Protein AF-0000000085271370 (afdb_homodimer)

InterPro domains:
  IPR000033 LDLR class B repeat [PF00058] (76-108)
  IPR000033 LDLR class B repeat [PS51120] (76-117)
  IPR000033 LDLR class B repeat [SM00135] (16-53)
  IPR00003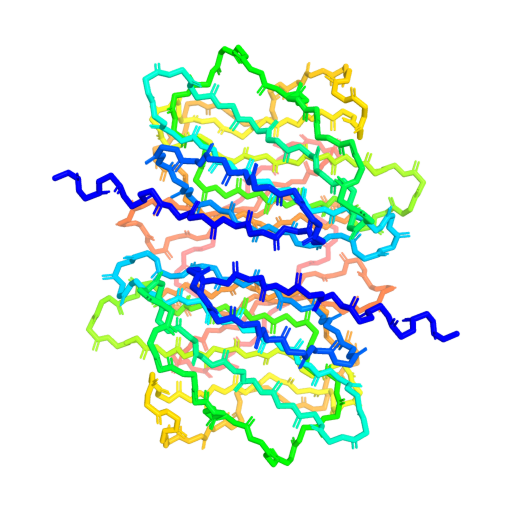3 LDLR class B repeat [SM00135] (54-98)
  IPR011042 Six-bladed beta-propeller, TolB-like [G3DSA:2.120.10.30] (17-143)

Sequence (288 aa):
LYHCICLLQLGCNFIYISMIKVLMLLLTLRYLYISDAGNNPYILRCGLDGTVCVRIVDTGLAQPISIAFDRDPENQRLYWCDLHLGRIESVAMDGSDRHIIQDLLLEPVSLLVTHVHIIWTQRNLNNLFISSKMDNSTIQIKRLLYHCICLLQLGCNFIYISMIKVLMLLLTLRYLYISDAGNNPYILRCGLDGTVCVRIVDTGLAQPISIAFDRDPENQRLYWCDLHLGRIESVAMDGSDRHIIQDLLLEPVSLLVTHVHIIWTQRNLNNLFISSKMDNSTIQIKRL

Secondary structure (DSSP, 8-state):
-----EEEEETTEEEEESSEEEEEEETTTTEEEEEE-SSS-EEEEEETTSS-EEEEE-SS-S-EEEEEE---STT-EEEEEETTTTEEEEEETTS-S-EEEE-S-S-EEEEEE-SSEEEEEETT---EEEEETTT--EEEE---/-----EEEEETTEEEEESSEEEEEEETTTTEEEEEE-SSS-EEEEEETTSS-EEEEE-SS-S-EEEEEE---STT-EEEEEETTTTEEEEEETTS-S-EEEE-S-S-EEEEEE-SSEEEEEETT---EEEEETTT--EEEE---

Foldseek 3Di:
DCQPQDFDDQDPDTDTARAWQDWDADVVVQWIWIWHQPPFTFIWIAHSNRPDIDGLGGPPAHAFRDWEWEPPPVFIKIWTAGQVQQFIWIAGPNSHDIDTLGGPHHRWHDWDDYPFWIWTDHPPAQKIWIAGPVPRDIDIDHPD/DCQPQDFDDQDPDTDTARAWQDWDADVVVQWIWIWGQPPFTFIWIAHSNRDDIDGLGGPPAHAFRDWEWEPPPVFIKIWTAGQVQQFIWIAGPNSHDIDTLGGPHHRWHDWDDYPFWIWIDHPPAQKIWIAGPVPRDIDIDHDD

Nearest PDB structures (foldseek):
  8juu-assembly1_B  TM=8.326E-01  e=6.010E-09  Rattus norvegicus
  8em7-assembly1_B  TM=8.257E-01  e=1.241E-07  Mus musculus
  6h16-assembly1_A  TM=8.835E-01  e=3.915E-07  Homo sapiens
  8jxc-assembly1_A  TM=8.599E-01  e=3.347E-07  Rattus norvegicus
  8jxb-assembly1_B  TM=8.864E-01  e=1.235E-06  Rattus norvegicus

pLDDT: mean 84.93, std 14.89, range [25.62, 97.94]

Solvent-accessible surface area (backbone atoms only — not comparable to full-atom values): 15014 Å² total; per-residue (Å²): 128,84,60,49,63,43,48,42,23,33,61,93,34,76,43,86,33,56,26,65,48,35,45,43,62,39,71,93,79,40,33,37,35,35,22,28,41,42,98,77,16,32,34,34,39,26,35,61,78,34,78,52,73,44,71,45,42,66,67,97,55,56,29,45,47,26,68,35,48,32,78,39,84,89,63,47,30,39,34,34,24,20,30,73,73,5,31,31,35,34,23,36,84,82,38,45,78,68,44,78,76,45,67,83,41,73,34,32,48,46,59,47,45,49,87,48,38,41,33,38,33,28,66,99,48,79,40,39,36,40,26,25,70,83,78,64,49,68,50,73,46,54,86,121,128,84,60,48,62,43,49,44,22,32,61,94,34,77,42,86,32,55,26,65,48,34,46,42,61,38,70,93,80,40,33,36,37,36,22,29,41,41,98,77,15,32,33,34,38,26,36,62,78,32,77,54,74,45,70,45,41,66,66,97,55,56,30,44,47,26,67,35,50,32,78,39,84,87,63,47,31,39,33,35,25,19,30,74,73,4,31,32,36,34,23,36,82,81,37,45,80,69,44,79,77,45,67,84,41,72,33,31,48,47,60,46,44,47,86,50,37,42,34,36,33,28,64,98,47,80,42,38,37,41,26,25,69,85,77,64,51,69,48,73,45,55,86,121

Structure (mmCIF, N/CA/C/O backbone):
data_AF-0000000085271370-model_v1
#
loop_
_entity.id
_entity.type
_entity.pdbx_description
1 polymer 'Uncharacterized protein'
#
loop_
_atom_site.group_PDB
_atom_site.id
_atom_site.type_symbol
_atom_site.label_atom_id
_atom_site.label_alt_id
_atom_site.label_comp_id
_atom_site.label_asym_id
_atom_site.label_entity_id
_atom_site.label_seq_id
_atom_site.pdbx_PDB_ins_code
_atom_site.Cartn_x
_atom_site.Cartn_y
_atom_site.Cartn_z
_atom_site.occupancy
_atom_site.B_iso_or_equiv
_atom_site.auth_seq_id
_atom_site.auth_comp_id
_atom_site.auth_asym_id
_atom_site.auth_atom_id
_atom_site.pdbx_PDB_model_num
ATOM 1 N N . LEU A 1 1 ? -12.906 13.703 -15.336 1 25.62 1 LEU A N 1
ATOM 2 C CA . LEU A 1 1 ? -12.508 13.812 -13.938 1 25.62 1 LEU A CA 1
ATOM 3 C C . LEU A 1 1 ? -13.227 12.773 -13.078 1 25.62 1 LEU A C 1
ATOM 5 O O . LEU A 1 1 ? -14.422 12.906 -12.812 1 25.62 1 LEU A O 1
ATOM 9 N N . TYR A 1 2 ? -13.125 11.602 -13.414 1 31.95 2 TYR A N 1
ATOM 10 C CA . TYR A 1 2 ? -13.961 10.523 -12.906 1 31.95 2 TYR A CA 1
ATOM 11 C C . TYR A 1 2 ? -13.992 10.531 -11.383 1 31.95 2 TYR A C 1
ATOM 13 O O . TYR A 1 2 ? -12.945 10.453 -10.734 1 31.95 2 TYR A O 1
ATOM 21 N N . HIS A 1 3 ? -14.969 11.469 -10.852 1 36.81 3 HIS A N 1
ATOM 22 C CA . HIS A 1 3 ? -15.375 11.547 -9.453 1 36.81 3 HIS A CA 1
ATOM 23 C C . HIS A 1 3 ? -15.742 10.172 -8.898 1 36.81 3 HIS A C 1
ATOM 25 O O . HIS A 1 3 ? -16.781 9.617 -9.258 1 36.81 3 HIS A O 1
ATOM 31 N N . CYS A 1 4 ? -14.883 9.266 -9 1 45.41 4 CYS A N 1
ATOM 32 C CA . CYS A 1 4 ? -15.297 7.957 -8.516 1 45.41 4 CYS A CA 1
ATOM 33 C C . CYS A 1 4 ? -15.789 8.047 -7.07 1 45.41 4 CYS A C 1
ATOM 35 O O . CYS A 1 4 ? -15.016 8.359 -6.164 1 45.41 4 CYS A O 1
ATOM 37 N N . ILE A 1 5 ? -17.125 8.516 -7.031 1 43.44 5 ILE A N 1
ATOM 38 C CA . ILE A 1 5 ? -17.812 8.352 -5.758 1 43.44 5 ILE A CA 1
ATOM 39 C C . ILE A 1 5 ? -17.844 6.871 -5.367 1 43.44 5 ILE A C 1
ATOM 41 O O . ILE A 1 5 ? -18.344 6.035 -6.117 1 43.44 5 ILE A O 1
ATOM 45 N N . CYS A 1 6 ? -16.844 6.457 -4.734 1 53.69 6 CYS A N 1
ATOM 46 C CA . CYS A 1 6 ? -16.906 5.09 -4.23 1 53.69 6 CYS A CA 1
ATOM 47 C C . CYS A 1 6 ? -17.578 5.043 -2.869 1 53.69 6 CYS A C 1
ATOM 49 O O . CYS A 1 6 ? -17.281 5.848 -1.986 1 53.69 6 CYS A O 1
ATOM 51 N N . LEU A 1 7 ? -18.828 4.48 -3.02 1 52.34 7 LEU A N 1
ATOM 52 C CA . LEU A 1 7 ? -19.484 4.148 -1.763 1 52.34 7 LEU A CA 1
ATOM 53 C C . LEU A 1 7 ? -18.797 2.977 -1.075 1 52.34 7 LEU A C 1
ATOM 55 O O . LEU A 1 7 ? -18.672 1.896 -1.659 1 52.34 7 LEU A O 1
ATOM 59 N N . LEU A 1 8 ? -17.969 3.346 -0.139 1 60.62 8 LEU A N 1
ATOM 60 C CA . LEU A 1 8 ? -17.391 2.316 0.72 1 60.62 8 LEU A CA 1
ATOM 61 C C . LEU A 1 8 ? -18.266 2.08 1.946 1 60.62 8 LEU A C 1
ATOM 63 O O . LEU A 1 8 ? -18.672 3.033 2.621 1 60.62 8 LEU A O 1
ATOM 67 N N . GLN A 1 9 ? -18.938 1.001 1.935 1 60.31 9 GLN A N 1
ATOM 68 C CA . GLN A 1 9 ? -19.719 0.698 3.133 1 60.31 9 GLN A CA 1
ATOM 69 C C . GLN A 1 9 ? -18.906 -0.158 4.105 1 60.31 9 GLN A C 1
ATOM 71 O O . GLN A 1 9 ? -18.391 -1.205 3.73 1 60.31 9 GLN A O 1
ATOM 76 N N . LEU A 1 10 ? -18.656 0.41 5.121 1 58.38 10 LEU A N 1
ATOM 77 C CA . LEU A 1 10 ? -18.109 -0.324 6.258 1 58.38 10 LEU A CA 1
ATOM 78 C C . LEU A 1 10 ? -19.188 -0.617 7.285 1 58.38 10 LEU A C 1
ATOM 80 O O . LEU A 1 10 ? -19.734 0.304 7.898 1 58.38 10 LEU A O 1
ATOM 84 N N . GLY A 1 11 ? -19.484 -1.857 7.375 1 57.47 11 GLY A N 1
ATOM 85 C CA . GLY A 1 11 ? -20.625 -2.156 8.211 1 57.47 11 GLY A CA 1
ATOM 86 C C . GLY A 1 11 ? -21.922 -1.554 7.684 1 57.47 11 GLY A C 1
ATOM 87 O O . GLY A 1 11 ? -22.297 -1.785 6.535 1 57.47 11 GLY A O 1
ATOM 88 N N . CYS A 1 12 ? -22.641 -0.737 8.547 1 56.56 12 CYS A N 1
ATOM 89 C CA . CYS A 1 12 ? -23.938 -0.148 8.195 1 56.56 12 CYS A CA 1
ATOM 90 C C . CYS A 1 12 ? -23.766 1.301 7.754 1 56.56 12 CYS A C 1
ATOM 92 O O . CYS A 1 12 ? -24.734 1.953 7.375 1 56.56 12 CYS A O 1
ATOM 94 N N . ASN A 1 13 ? -22.5 1.669 7.703 1 61.84 13 ASN A N 1
ATOM 95 C CA . ASN A 1 13 ? -22.266 3.08 7.414 1 61.84 13 ASN A CA 1
ATOM 96 C C . ASN A 1 13 ? -21.688 3.277 6.02 1 61.84 13 ASN A C 1
ATOM 98 O O . ASN A 1 13 ? -20.859 2.484 5.57 1 61.84 13 ASN A O 1
ATOM 102 N N . PHE A 1 14 ? -22.312 4.211 5.348 1 65.12 14 PHE A N 1
ATOM 103 C CA . PHE A 1 14 ? -21.828 4.598 4.031 1 65.12 14 PHE A CA 1
ATOM 104 C C . PHE A 1 14 ? -20.922 5.812 4.125 1 65.12 14 PHE A C 1
ATOM 106 O O . PHE A 1 14 ? -21.203 6.758 4.859 1 65.12 14 PHE A O 1
ATOM 113 N N . ILE A 1 15 ? -19.719 5.605 3.551 1 69.69 15 ILE A N 1
ATOM 114 C CA . ILE A 1 15 ? -18.812 6.738 3.465 1 69.69 15 ILE A CA 1
ATOM 115 C C . ILE A 1 15 ? -18.719 7.219 2.018 1 69.69 15 ILE A C 1
ATOM 117 O O . ILE A 1 15 ? -18.375 6.438 1.121 1 69.69 15 ILE A O 1
ATOM 121 N N . TYR A 1 16 ? -19.156 8.508 1.941 1 70.12 16 TYR A N 1
ATOM 122 C CA . TYR A 1 16 ? -19.062 9.117 0.619 1 70.12 16 TYR A CA 1
ATOM 123 C C . TYR A 1 16 ? -17.703 9.773 0.415 1 70.12 16 TYR A C 1
ATOM 125 O O . TYR A 1 16 ? -17.297 10.617 1.213 1 70.12 16 TYR A O 1
ATOM 133 N N . ILE A 1 17 ? -17.062 9.258 -0.556 1 75 17 ILE A N 1
ATOM 134 C CA . ILE A 1 17 ? -15.742 9.805 -0.872 1 75 17 ILE A CA 1
ATOM 135 C C . ILE A 1 17 ? -15.75 10.383 -2.283 1 75 17 ILE A C 1
ATOM 137 O O . ILE A 1 17 ? -16.156 9.711 -3.234 1 75 17 ILE A O 1
ATOM 141 N N . SER A 1 18 ? -15.406 11.648 -2.43 1 77.81 18 SER A N 1
ATOM 142 C CA . SER A 1 18 ? -15.492 12.367 -3.695 1 77.81 18 SER A CA 1
ATOM 143 C C . SER A 1 18 ? -14.406 11.922 -4.664 1 77.81 18 SER A C 1
ATOM 145 O O . SER A 1 18 ? -14.695 11.602 -5.82 1 77.81 18 SER A O 1
ATOM 147 N N . MET A 1 19 ? -13.188 11.945 -4.18 1 86.94 19 MET A N 1
ATOM 148 C CA . MET A 1 19 ? -12.047 11.57 -5.012 1 86.94 19 MET A CA 1
ATOM 149 C C . MET A 1 19 ? -11.047 10.734 -4.223 1 86.94 19 MET A C 1
ATOM 151 O O . MET A 1 19 ? -9.984 11.227 -3.848 1 86.94 19 MET A O 1
ATOM 155 N N . ILE A 1 20 ? -11.383 9.477 -4.137 1 87.56 20 ILE A N 1
ATOM 156 C CA . ILE A 1 20 ? -10.562 8.555 -3.361 1 87.56 20 ILE A CA 1
ATOM 157 C C . ILE A 1 20 ? -9.227 8.336 -4.066 1 87.56 20 ILE A C 1
ATOM 159 O O . ILE A 1 20 ? -9.172 8.203 -5.293 1 87.56 20 ILE A O 1
ATOM 163 N N . LYS A 1 21 ? -8.125 8.359 -3.312 1 87.62 21 LYS A N 1
ATOM 164 C CA . LYS A 1 21 ? -6.812 8.094 -3.9 1 87.62 21 LYS A CA 1
ATOM 165 C C . LYS A 1 21 ? -6.199 6.82 -3.33 1 87.62 21 LYS A C 1
ATOM 167 O O . LYS A 1 21 ? -5.559 6.059 -4.051 1 87.62 21 LYS A O 1
ATOM 172 N N . VAL A 1 22 ? -6.387 6.633 -2.039 1 89 22 VAL A N 1
ATOM 173 C CA . VAL A 1 22 ? -5.734 5.504 -1.381 1 89 22 VAL A CA 1
ATOM 174 C C . VAL A 1 22 ? -6.684 4.887 -0.356 1 89 22 VAL A C 1
ATOM 176 O O . VAL A 1 22 ? -7.461 5.598 0.286 1 89 22 VAL A O 1
ATOM 179 N N . LEU A 1 23 ? -6.664 3.643 -0.238 1 88.62 23 LEU A N 1
ATOM 180 C CA . LEU A 1 23 ? -7.219 2.869 0.87 1 88.62 23 LEU A CA 1
ATOM 181 C C . LEU A 1 23 ? -6.141 2.01 1.523 1 88.62 23 LEU A C 1
ATOM 183 O O . LEU A 1 23 ? -5.414 1.29 0.835 1 88.62 23 LEU A O 1
ATOM 187 N N . MET A 1 24 ? -6.031 2.186 2.795 1 88.75 24 MET A N 1
ATOM 188 C CA . MET A 1 24 ? -5.012 1.385 3.471 1 88.75 24 MET A CA 1
ATOM 189 C C . MET A 1 24 ? -5.547 0.819 4.781 1 88.75 24 MET A C 1
ATOM 191 O O . MET A 1 24 ? -6.125 1.549 5.59 1 88.75 24 MET A O 1
ATOM 195 N N . LEU A 1 25 ? -5.328 -0.455 4.93 1 87.81 25 LEU A N 1
ATOM 196 C CA . LEU A 1 25 ? -5.781 -1.167 6.117 1 87.81 25 LEU A CA 1
ATOM 197 C C . LEU A 1 25 ? -4.66 -1.28 7.145 1 87.81 25 LEU A C 1
ATOM 199 O O . LEU A 1 25 ? -3.529 -1.626 6.801 1 87.81 25 LEU A O 1
ATOM 203 N N . LEU A 1 26 ? -4.965 -0.916 8.352 1 85.25 26 LEU A N 1
ATOM 204 C CA . LEU A 1 26 ? -4.109 -1.19 9.5 1 85.25 26 LEU A CA 1
ATOM 205 C C . LEU A 1 26 ? -4.793 -2.143 10.477 1 85.25 26 LEU A C 1
ATOM 207 O O . LEU A 1 26 ? -5.492 -1.704 11.391 1 85.25 26 LEU A O 1
ATOM 211 N N . LEU A 1 27 ? -4.535 -3.334 10.297 1 82.44 27 LEU A N 1
ATOM 212 C CA . LEU A 1 27 ? -5.285 -4.375 10.992 1 82.44 27 LEU A CA 1
ATOM 213 C C . LEU A 1 27 ? -4.922 -4.418 12.469 1 82.44 27 LEU A C 1
ATOM 215 O O . LEU A 1 27 ? -5.762 -4.75 13.312 1 82.44 27 LEU A O 1
ATOM 219 N N . THR A 1 28 ? -3.623 -4.094 12.758 1 81.19 28 THR A N 1
ATOM 220 C CA . THR A 1 28 ? -3.188 -4.156 14.148 1 81.19 28 THR A CA 1
ATOM 221 C C . THR A 1 28 ? -4.027 -3.223 15.023 1 81.19 28 THR A C 1
ATOM 223 O O . THR A 1 28 ? -4.34 -3.551 16.172 1 81.19 28 THR A O 1
ATOM 226 N N . LEU A 1 29 ? -4.48 -2.139 14.492 1 81.94 29 LEU A N 1
ATOM 227 C CA . LEU A 1 29 ? -5.285 -1.174 15.234 1 81.94 29 LEU A CA 1
ATOM 228 C C . LEU A 1 29 ? -6.734 -1.191 14.758 1 81.94 29 LEU A C 1
ATOM 230 O O . LEU A 1 29 ? -7.578 -0.47 15.297 1 81.94 29 LEU A O 1
ATOM 234 N N . ARG A 1 30 ? -7 -2.012 13.672 1 82.06 30 ARG A N 1
ATOM 235 C CA . ARG A 1 30 ? -8.336 -2.199 13.109 1 82.06 30 ARG A CA 1
ATOM 236 C C . ARG A 1 30 ? -8.891 -0.888 12.562 1 82.06 30 ARG A C 1
ATOM 238 O O . ARG A 1 30 ? -10.023 -0.509 12.867 1 82.06 30 ARG A O 1
ATOM 245 N N . TYR A 1 31 ? -8.008 -0.196 11.797 1 86.44 31 TYR A N 1
ATOM 246 C CA . TYR A 1 31 ? -8.406 1.045 11.141 1 86.44 31 TYR A CA 1
ATOM 247 C C . TYR A 1 31 ? -8.289 0.925 9.625 1 86.44 31 TYR A C 1
ATOM 249 O O . TYR A 1 31 ? -7.461 0.167 9.125 1 86.44 31 TYR A O 1
ATOM 257 N N . LEU A 1 32 ? -9.172 1.599 8.969 1 87.12 32 LEU A N 1
ATOM 258 C CA . LEU A 1 32 ? -9.086 1.87 7.535 1 87.12 32 LEU A CA 1
ATOM 259 C C . LEU A 1 32 ? -8.766 3.34 7.281 1 87.12 32 LEU A C 1
ATOM 261 O O . LEU A 1 32 ? -9.414 4.227 7.84 1 87.12 32 LEU A O 1
ATOM 265 N N . TYR A 1 33 ? -7.781 3.537 6.594 1 90.88 33 TYR A N 1
ATOM 266 C CA . TYR A 1 33 ? -7.434 4.902 6.215 1 90.88 33 TYR A CA 1
ATOM 267 C C . TYR A 1 33 ? -7.773 5.164 4.754 1 90.88 33 TYR A C 1
ATOM 269 O O . TYR A 1 33 ? -7.555 4.309 3.895 1 90.88 33 TYR A O 1
ATOM 277 N N . ILE A 1 34 ? -8.305 6.355 4.523 1 90.81 34 ILE A N 1
ATOM 278 C CA . ILE A 1 34 ? -8.727 6.754 3.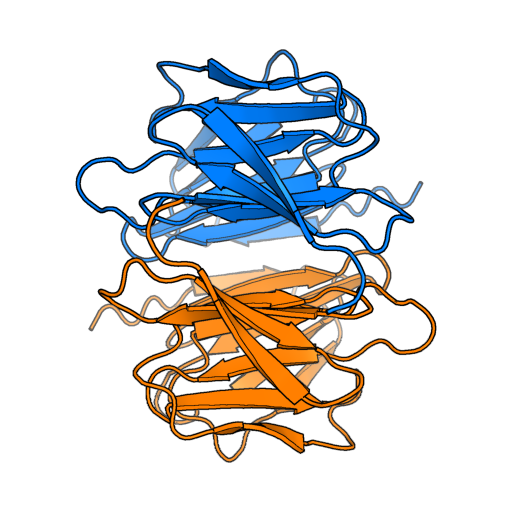182 1 90.81 34 ILE A CA 1
ATOM 279 C C . ILE A 1 34 ? -8.211 8.164 2.881 1 90.81 34 ILE A C 1
ATOM 281 O O . ILE A 1 34 ? -8.312 9.055 3.723 1 90.81 34 ILE A O 1
ATOM 285 N N . SER A 1 35 ? -7.621 8.312 1.793 1 94.19 35 SER A N 1
ATOM 286 C CA . SER A 1 35 ? -7.262 9.648 1.33 1 94.19 35 SER A CA 1
ATOM 287 C C . SER A 1 35 ? -8.211 10.125 0.24 1 94.19 35 SER A C 1
ATOM 289 O O . SER A 1 35 ? -8.484 9.406 -0.719 1 94.19 35 SER A O 1
ATOM 291 N N . ASP A 1 36 ? -8.719 11.336 0.406 1 91.12 36 ASP A N 1
ATOM 292 C CA . ASP A 1 36 ? -9.594 11.992 -0.562 1 91.12 36 ASP A CA 1
ATOM 293 C C . ASP A 1 36 ? -8.961 13.266 -1.103 1 91.12 36 ASP A C 1
ATOM 295 O O . ASP A 1 36 ? -8.602 14.164 -0.333 1 91.12 36 ASP A O 1
ATOM 299 N N . ALA A 1 37 ? -8.844 13.328 -2.418 1 93 37 ALA A N 1
ATOM 300 C CA . ALA A 1 37 ? -8.219 14.484 -3.049 1 93 37 ALA A CA 1
ATOM 301 C C . ALA A 1 37 ? -9.258 15.336 -3.783 1 93 37 ALA A C 1
ATOM 303 O O . ALA A 1 37 ? -8.977 15.867 -4.863 1 93 37 ALA A O 1
ATOM 304 N N . GLY A 1 38 ? -10.414 15.422 -3.285 1 89.31 38 GLY A N 1
ATOM 305 C CA . GLY A 1 38 ? -11.438 16.266 -3.863 1 89.31 38 GLY A CA 1
ATOM 306 C C . GLY A 1 38 ? -11.211 17.75 -3.598 1 89.31 38 GLY A C 1
ATOM 307 O O . GLY A 1 38 ? -10.062 18.203 -3.523 1 89.31 38 GLY A O 1
ATOM 308 N N . ASN A 1 39 ? -12.227 18.562 -3.57 1 89.31 39 ASN A N 1
ATOM 309 C CA . ASN A 1 39 ? -12.148 20 -3.375 1 89.31 39 ASN A CA 1
ATOM 310 C C . ASN A 1 39 ? -11.562 20.359 -2.012 1 89.31 39 ASN A C 1
ATOM 312 O O . ASN A 1 39 ? -10.797 21.312 -1.89 1 89.31 39 ASN A O 1
ATOM 316 N N . ASN A 1 40 ? -11.922 19.594 -0.955 1 93.5 40 ASN A N 1
ATOM 317 C CA . ASN A 1 40 ? -11.359 19.703 0.388 1 93.5 40 ASN A CA 1
ATOM 318 C C . ASN A 1 40 ? -10.68 18.391 0.82 1 93.5 40 ASN A C 1
ATOM 320 O O . ASN A 1 40 ? -11.266 17.609 1.563 1 93.5 40 ASN A O 1
ATOM 324 N N . PRO A 1 41 ? -9.469 18.281 0.392 1 95.75 41 PRO A N 1
ATOM 325 C CA . PRO A 1 41 ? -8.781 17 0.62 1 95.75 41 PRO A CA 1
ATOM 326 C C . PRO A 1 41 ? -8.641 16.672 2.102 1 95.75 41 PRO A C 1
ATOM 328 O O . PRO A 1 41 ? -8.508 17.562 2.934 1 95.75 41 PRO A O 1
ATOM 331 N N . TYR A 1 42 ? -8.617 15.398 2.404 1 96.25 42 TYR A N 1
ATOM 332 C CA . TYR A 1 42 ? -8.461 14.938 3.781 1 96.25 42 TYR A CA 1
ATOM 333 C C . TYR A 1 42 ? -7.969 13.5 3.822 1 96.25 42 TYR A C 1
ATOM 335 O O . TYR A 1 42 ? -7.984 12.797 2.807 1 96.25 42 TYR A O 1
ATOM 343 N N . ILE A 1 43 ? -7.484 13.125 4.906 1 96.31 43 ILE A N 1
ATOM 344 C CA . ILE A 1 43 ? -7.211 11.727 5.246 1 96.31 43 ILE A CA 1
ATOM 345 C C . ILE A 1 43 ? -8.148 11.273 6.359 1 96.31 43 ILE A C 1
ATOM 347 O O . ILE A 1 43 ? -8.18 11.875 7.438 1 96.31 43 ILE A O 1
ATOM 351 N N . LEU A 1 44 ? -8.891 10.266 6.02 1 92.69 44 LEU A N 1
ATOM 352 C CA . LEU A 1 44 ? -9.945 9.75 6.895 1 92.69 44 LEU A CA 1
ATOM 353 C C . LEU A 1 44 ? -9.5 8.453 7.566 1 92.69 44 LEU A C 1
ATOM 355 O O . LEU A 1 44 ? -8.883 7.598 6.93 1 92.69 44 LEU A O 1
ATOM 359 N N . ARG A 1 45 ? -9.75 8.398 8.828 1 91.56 45 ARG A N 1
ATOM 360 C CA . ARG A 1 45 ? -9.586 7.152 9.57 1 91.56 45 ARG A CA 1
ATOM 361 C C . ARG A 1 45 ? -10.938 6.602 10.016 1 91.56 45 ARG A C 1
ATOM 363 O O . ARG A 1 45 ? -11.727 7.316 10.641 1 91.56 45 ARG A O 1
ATOM 370 N N . CYS A 1 46 ? -11.148 5.352 9.641 1 85.69 46 CYS A N 1
ATOM 371 C CA . CYS A 1 46 ? -12.383 4.695 10.047 1 85.69 46 CYS A CA 1
ATOM 372 C C . CYS A 1 46 ? -12.094 3.404 10.797 1 85.69 46 CYS A C 1
ATOM 374 O O . CYS A 1 46 ? -11.195 2.646 10.422 1 85.69 46 CYS A O 1
ATOM 376 N N . GLY A 1 47 ? -12.867 3.27 11.852 1 81.06 47 GLY A N 1
ATOM 377 C CA . GLY A 1 47 ? -12.82 1.955 12.469 1 81.06 47 GLY A CA 1
ATOM 378 C C . GLY A 1 47 ? -13.445 0.868 11.617 1 81.06 47 GLY A C 1
ATOM 379 O O . GLY A 1 47 ? -14.422 1.113 10.906 1 81.06 47 GLY A O 1
ATOM 380 N N . LEU A 1 48 ? -12.891 -0.251 11.656 1 75.94 48 LEU A N 1
ATOM 381 C CA . LEU A 1 48 ? -13.406 -1.35 10.844 1 75.94 48 LEU A CA 1
ATOM 382 C C . LEU A 1 48 ? -14.758 -1.822 11.375 1 75.94 48 LEU A C 1
ATOM 384 O O . LEU A 1 48 ? -15.484 -2.531 10.68 1 75.94 48 LEU A O 1
ATOM 388 N N . ASP A 1 49 ? -14.977 -1.359 12.562 1 68.06 49 ASP A N 1
ATOM 389 C CA . ASP A 1 49 ? -16.297 -1.672 13.094 1 68.06 49 ASP A CA 1
ATOM 390 C C . ASP A 1 49 ? -17.359 -0.72 12.539 1 68.06 49 ASP A C 1
ATOM 392 O O . ASP A 1 49 ? -18.562 -0.947 12.711 1 68.06 49 ASP A O 1
ATOM 396 N N . GLY A 1 50 ? -16.984 0.215 11.672 1 63.16 50 GLY A N 1
ATOM 397 C CA . GLY A 1 50 ? -17.875 1.132 10.992 1 63.16 50 GLY A CA 1
ATOM 398 C C . GLY A 1 50 ? -18.375 2.25 11.883 1 63.16 50 GLY A C 1
ATOM 399 O O . GLY A 1 50 ? -19.188 3.08 11.453 1 63.16 50 GLY A O 1
ATOM 400 N N . THR A 1 51 ? -18.016 2.32 13.078 1 65.31 51 THR A N 1
ATOM 401 C CA . THR A 1 51 ? -18.719 3.201 14 1 65.31 51 THR A CA 1
ATOM 402 C C . THR A 1 51 ? -18.203 4.633 13.891 1 65.31 51 THR A C 1
ATOM 404 O O . THR A 1 51 ? -18.984 5.582 13.867 1 65.31 51 THR A O 1
ATOM 407 N N . VAL A 1 52 ? -16.938 4.805 13.828 1 76.56 52 VAL A N 1
ATOM 408 C CA . VAL A 1 52 ? -16.422 6.168 13.938 1 76.56 52 VAL A CA 1
ATOM 409 C C . VAL A 1 52 ? -15.398 6.43 12.836 1 76.56 52 VAL A C 1
ATOM 411 O O . VAL A 1 52 ? -14.453 5.652 12.664 1 76.56 52 VAL A O 1
ATOM 414 N N . CYS A 1 53 ? -15.734 7.43 11.969 1 85.19 53 CYS A N 1
ATOM 415 C CA . CYS A 1 53 ? -14.773 7.965 11.008 1 85.19 53 CYS A CA 1
ATOM 416 C C . CYS A 1 53 ? -14.383 9.398 11.367 1 85.19 53 CYS A C 1
ATOM 418 O O . CYS A 1 53 ? -15.25 10.227 11.641 1 85.19 53 CYS A O 1
ATOM 420 N N . VAL A 1 54 ? -13.117 9.602 11.422 1 91.5 54 VAL A N 1
ATOM 421 C CA . VAL A 1 54 ? -12.609 10.922 11.781 1 91.5 54 VAL A CA 1
ATOM 422 C C . VAL A 1 54 ? -11.586 11.383 10.75 1 91.5 54 VAL A C 1
ATOM 424 O O . VAL A 1 54 ? -10.758 10.602 10.297 1 91.5 54 VAL A O 1
ATOM 427 N N . ARG A 1 55 ? -11.719 12.633 10.352 1 94.44 55 ARG A N 1
ATOM 428 C CA . ARG A 1 55 ? -10.664 13.211 9.523 1 94.44 55 ARG A CA 1
ATOM 429 C C . ARG A 1 55 ? -9.422 13.516 10.352 1 94.44 55 ARG A C 1
ATOM 431 O O . ARG A 1 55 ? -9.422 14.461 11.148 1 94.44 55 ARG A O 1
ATOM 438 N N . ILE A 1 56 ? -8.43 12.812 10.188 1 95.62 56 ILE A N 1
ATOM 439 C CA . ILE A 1 56 ? -7.234 12.961 11.016 1 95.62 56 ILE A CA 1
ATOM 440 C C . ILE A 1 56 ? -6.359 14.086 10.453 1 95.62 56 ILE A C 1
ATOM 442 O O . ILE A 1 56 ? -5.602 14.719 11.195 1 95.62 56 ILE A O 1
ATOM 446 N N . VAL A 1 57 ? -6.348 14.312 9.188 1 97.44 57 VAL A N 1
ATOM 447 C CA . VAL A 1 57 ? -5.727 15.445 8.508 1 97.44 57 VAL A CA 1
ATOM 448 C C . VAL A 1 57 ? -6.723 16.078 7.535 1 97.44 57 VAL A C 1
ATOM 450 O O . VAL A 1 57 ? -7.266 15.391 6.664 1 97.44 57 VAL A O 1
ATOM 453 N N . ASP A 1 58 ? -6.996 17.328 7.613 1 96.88 58 ASP A N 1
ATOM 454 C CA . ASP A 1 58 ? -8.008 17.938 6.746 1 96.88 58 ASP A CA 1
ATOM 455 C C . ASP A 1 58 ? -7.598 19.344 6.324 1 96.88 58 ASP A C 1
ATOM 457 O O . ASP A 1 58 ? -8.422 20.094 5.797 1 96.88 58 ASP A O 1
ATOM 461 N N . THR A 1 59 ? -6.375 19.672 6.648 1 96.44 59 THR A N 1
ATOM 462 C CA . THR A 1 59 ? -5.855 20.953 6.215 1 96.44 59 THR A CA 1
ATOM 463 C C . THR A 1 59 ? -4.504 20.797 5.52 1 96.44 59 THR A C 1
ATOM 465 O O . THR A 1 59 ? -3.803 19.797 5.746 1 96.44 59 THR A O 1
ATOM 468 N N . GLY A 1 60 ? -4.188 21.688 4.711 1 96.94 60 GLY A N 1
ATOM 469 C CA . GLY A 1 60 ? -2.859 21.719 4.117 1 96.94 60 GLY A CA 1
ATOM 470 C C . GLY A 1 60 ? -2.592 20.516 3.217 1 96.94 60 GLY A C 1
ATOM 471 O O . GLY A 1 60 ? -1.465 20.031 3.154 1 96.94 60 GLY A O 1
ATOM 472 N N . LEU A 1 61 ? -3.602 20 2.637 1 97.44 61 LEU A N 1
ATOM 473 C CA . LEU A 1 61 ? -3.496 18.891 1.696 1 97.44 61 LEU A CA 1
ATOM 474 C C . LEU A 1 61 ? -3.932 19.312 0.299 1 97.44 61 LEU A C 1
ATOM 476 O O . LEU A 1 61 ? -4.742 20.234 0.151 1 97.44 61 LEU A O 1
ATOM 480 N N . ALA A 1 62 ? -3.338 18.766 -0.662 1 97.19 62 ALA A N 1
ATOM 481 C CA . ALA A 1 62 ? -3.764 19 -2.039 1 97.19 62 ALA A CA 1
ATOM 482 C C . ALA A 1 62 ? -4.102 17.672 -2.738 1 97.19 62 ALA A C 1
ATOM 484 O O . ALA A 1 62 ? -5.254 17.438 -3.105 1 97.19 62 ALA A O 1
ATOM 485 N N . GLN A 1 63 ? -3.129 16.781 -2.896 1 95.94 63 GLN A N 1
ATOM 486 C CA . GLN A 1 63 ? -3.334 15.477 -3.52 1 95.94 63 GLN A CA 1
ATOM 487 C C . GLN A 1 63 ? -2.58 14.383 -2.771 1 95.94 63 GLN A C 1
ATOM 489 O O . GLN A 1 63 ? -1.585 13.852 -3.27 1 95.94 63 GLN A O 1
ATOM 494 N N . PRO A 1 64 ? -3.057 14.023 -1.531 1 96.69 64 PRO A N 1
ATOM 495 C CA . PRO A 1 64 ? -2.436 12.891 -0.847 1 96.69 64 PRO A CA 1
ATOM 496 C C . PRO A 1 64 ? -2.641 11.57 -1.589 1 96.69 64 PRO A C 1
ATOM 498 O O . PRO A 1 64 ? -3.721 10.977 -1.515 1 96.69 64 PRO A O 1
ATOM 501 N N . ILE A 1 65 ? -1.604 11.039 -2.217 1 93.56 65 ILE A N 1
ATOM 502 C CA . ILE A 1 65 ? -1.775 9.984 -3.209 1 93.56 65 ILE A CA 1
ATOM 503 C C . ILE A 1 65 ? -1.311 8.648 -2.629 1 93.56 65 ILE A C 1
ATOM 505 O O . ILE A 1 65 ? -1.604 7.586 -3.186 1 93.56 65 ILE A O 1
ATOM 509 N N . SER A 1 66 ? -0.521 8.641 -1.562 1 94.75 66 SER A N 1
ATOM 510 C CA . SER A 1 66 ? -0.083 7.41 -0.917 1 94.75 66 SER A CA 1
ATOM 511 C C . SER A 1 66 ? 0.003 7.578 0.596 1 94.75 66 SER A C 1
ATOM 513 O O . SER A 1 66 ? 0.209 8.688 1.093 1 94.75 66 SER A O 1
ATOM 515 N N . ILE A 1 67 ? -0.191 6.508 1.301 1 95.12 67 ILE A N 1
ATOM 516 C CA . ILE A 1 67 ? -0.115 6.445 2.756 1 95.12 67 ILE A CA 1
ATOM 517 C C . ILE A 1 67 ? 0.729 5.246 3.178 1 95.12 67 ILE A C 1
ATOM 519 O O . ILE A 1 67 ? 0.733 4.215 2.504 1 95.12 67 ILE A O 1
ATOM 523 N N . ALA A 1 68 ? 1.458 5.434 4.203 1 93.69 68 ALA A N 1
ATOM 524 C CA . ALA A 1 68 ? 2.227 4.34 4.797 1 93.69 68 ALA A CA 1
ATOM 525 C C . ALA A 1 68 ? 2.289 4.473 6.316 1 93.69 68 ALA A C 1
ATOM 527 O O . ALA A 1 68 ? 2.094 5.562 6.859 1 93.69 68 ALA A O 1
ATOM 528 N N . PHE A 1 69 ? 2.537 3.381 6.957 1 90.38 69 PHE A N 1
ATOM 529 C CA . PHE A 1 69 ? 2.668 3.361 8.406 1 90.38 69 PHE A CA 1
ATOM 530 C C . PHE A 1 69 ? 4.059 2.889 8.82 1 90.38 69 PHE A C 1
ATOM 532 O O . PHE A 1 69 ? 4.676 2.084 8.117 1 90.38 69 PHE A O 1
ATOM 539 N N . ASP A 1 70 ? 4.414 3.488 9.93 1 79.12 70 ASP A N 1
ATOM 540 C CA . ASP A 1 70 ? 5.586 2.922 10.586 1 79.12 70 ASP A CA 1
ATOM 541 C C . ASP A 1 70 ? 5.227 1.65 11.352 1 79.12 70 ASP A C 1
ATOM 543 O O . ASP A 1 70 ? 4.285 1.646 12.148 1 79.12 70 ASP A O 1
ATOM 547 N N . ARG A 1 71 ? 5.641 0.593 10.938 1 64.88 71 ARG A N 1
ATOM 548 C CA . ARG A 1 71 ? 5.242 -0.692 11.5 1 64.88 71 ARG A CA 1
ATOM 549 C C . ARG A 1 71 ? 5.809 -0.873 12.906 1 64.88 71 ARG A C 1
ATOM 551 O O . ARG A 1 71 ? 5.59 -1.908 13.539 1 64.88 71 ARG A O 1
ATOM 558 N N . ASP A 1 72 ? 6.543 0.184 13.422 1 67.06 72 ASP A N 1
ATOM 559 C CA . ASP A 1 72 ? 6.992 0.135 14.805 1 67.06 72 ASP A CA 1
ATOM 560 C C . ASP A 1 72 ? 5.824 0.345 15.766 1 67.06 72 ASP A C 1
ATOM 562 O O . ASP A 1 72 ? 5.207 1.411 15.781 1 67.06 72 ASP A O 1
ATOM 566 N N . PRO A 1 73 ? 5.488 -0.717 16.453 1 64.81 73 PRO A N 1
ATOM 567 C CA . PRO A 1 73 ? 4.344 -0.598 17.359 1 64.81 73 PRO A CA 1
ATOM 568 C C . PRO A 1 73 ? 4.504 0.542 18.375 1 64.81 73 PRO A C 1
ATOM 570 O O . PRO A 1 73 ? 3.51 1.081 18.859 1 64.81 73 PRO A O 1
ATOM 573 N N . GLU A 1 74 ? 5.754 0.822 18.75 1 67.75 74 GLU A N 1
ATOM 574 C CA . GLU A 1 74 ? 5.992 1.825 19.781 1 67.75 74 GLU A CA 1
ATOM 575 C C . GLU A 1 74 ? 5.879 3.238 19.219 1 67.75 74 GLU A C 1
ATOM 577 O O . GLU A 1 74 ? 5.562 4.18 19.938 1 67.75 74 GLU A O 1
ATOM 582 N N . ASN A 1 75 ? 6.191 3.426 18.094 1 73.31 75 ASN A N 1
ATOM 583 C CA . ASN A 1 75 ? 6.152 4.738 17.469 1 73.31 75 ASN A CA 1
ATOM 584 C C . ASN A 1 75 ? 5.418 4.691 16.125 1 73.31 75 ASN A C 1
ATOM 586 O O . ASN A 1 75 ? 6 4.988 15.086 1 73.31 75 ASN A O 1
ATOM 590 N N . GLN A 1 76 ? 4.098 4.504 16.359 1 84.75 76 GLN A N 1
ATOM 591 C CA . GLN A 1 76 ? 3.338 4.359 15.117 1 84.75 76 GLN A CA 1
ATOM 592 C C . GLN A 1 76 ? 2.92 5.719 14.562 1 84.75 76 GLN A C 1
ATOM 594 O O . GLN A 1 76 ? 2.363 6.547 15.289 1 84.75 76 GLN A O 1
ATOM 599 N N . ARG A 1 77 ? 3.33 6.031 13.438 1 92.62 77 ARG A N 1
ATOM 600 C CA . ARG A 1 77 ? 2.975 7.258 12.727 1 92.62 77 ARG A CA 1
ATOM 601 C C . ARG A 1 77 ? 2.418 6.949 11.344 1 92.62 77 ARG A C 1
ATOM 603 O O . ARG A 1 77 ? 2.664 5.875 10.797 1 92.62 77 ARG A O 1
ATOM 610 N N . LEU A 1 78 ? 1.625 7.895 10.938 1 94.81 78 LEU A N 1
ATOM 611 C CA . LEU A 1 78 ? 1.101 7.848 9.578 1 94.81 78 LEU A CA 1
ATOM 612 C C . LEU A 1 78 ? 1.897 8.766 8.656 1 94.81 78 LEU A C 1
ATOM 614 O O . LEU A 1 78 ? 2.217 9.898 9.023 1 94.81 78 LEU A O 1
ATOM 618 N N . TYR A 1 79 ? 2.303 8.281 7.578 1 96.69 79 TYR A N 1
ATOM 619 C CA . TYR A 1 79 ? 3.016 9.055 6.57 1 96.69 79 TYR A CA 1
ATOM 620 C C . TYR A 1 79 ? 2.205 9.148 5.281 1 96.69 79 TYR A C 1
ATOM 622 O O . TYR A 1 79 ? 1.476 8.219 4.934 1 96.69 79 TYR A O 1
ATOM 630 N N . TRP A 1 80 ? 2.309 10.289 4.582 1 97.38 80 TRP A N 1
ATOM 631 C CA . TRP A 1 80 ? 1.694 10.367 3.262 1 97.38 80 TRP A CA 1
ATOM 632 C C . TRP A 1 80 ? 2.543 11.203 2.314 1 97.38 80 TRP A C 1
ATOM 634 O O . TRP A 1 80 ? 3.348 12.031 2.756 1 97.38 80 TRP A O 1
ATOM 644 N N . CYS A 1 81 ? 2.375 10.93 1.066 1 96.88 81 CYS A N 1
ATOM 645 C CA . CYS A 1 81 ? 2.92 11.766 -0.001 1 96.88 81 CYS A CA 1
ATOM 646 C C . CYS A 1 81 ? 1.829 12.617 -0.636 1 96.88 81 CYS A C 1
ATOM 648 O O . CYS A 1 81 ? 0.77 12.109 -1.005 1 96.88 81 CYS A O 1
ATOM 650 N N . ASP A 1 82 ? 2.1 13.883 -0.734 1 97.81 82 ASP A N 1
ATOM 651 C CA . ASP A 1 82 ? 1.222 14.766 -1.488 1 97.81 82 ASP A CA 1
ATOM 652 C C . ASP A 1 82 ? 1.831 15.125 -2.844 1 97.81 82 ASP A C 1
ATOM 654 O O . ASP A 1 82 ? 2.824 15.852 -2.912 1 97.81 82 ASP A O 1
ATOM 658 N N . LEU A 1 83 ? 1.197 14.586 -3.855 1 96.44 83 LEU A N 1
ATOM 659 C CA . LEU A 1 83 ? 1.717 14.719 -5.211 1 96.44 83 LEU A CA 1
ATOM 660 C C . LEU A 1 83 ? 1.852 16.188 -5.598 1 96.44 83 LEU A C 1
ATOM 662 O O . LEU A 1 83 ? 2.9 16.609 -6.09 1 96.44 83 LEU A O 1
ATOM 666 N N . HIS A 1 84 ? 0.87 16.938 -5.34 1 96.88 84 HIS A N 1
ATOM 667 C CA . HIS A 1 84 ? 0.818 18.312 -5.797 1 96.88 84 HIS A CA 1
ATOM 668 C C . HIS A 1 84 ? 1.71 19.203 -4.941 1 96.88 84 HIS A C 1
ATOM 670 O O . HIS A 1 84 ? 2.426 20.062 -5.469 1 96.88 84 HIS A O 1
ATOM 676 N N . LEU A 1 85 ? 1.679 19.031 -3.604 1 97.5 85 LEU A N 1
ATOM 677 C CA . LEU A 1 85 ? 2.475 19.859 -2.711 1 97.5 85 LEU A CA 1
ATOM 678 C C . LEU A 1 85 ? 3.949 19.484 -2.777 1 97.5 85 LEU A C 1
ATOM 680 O O . LEU A 1 85 ? 4.812 20.25 -2.35 1 97.5 85 LEU A O 1
ATOM 684 N N . GLY A 1 86 ? 4.18 18.25 -3.207 1 97.56 86 GLY A N 1
ATOM 685 C CA . GLY A 1 86 ? 5.559 17.797 -3.309 1 97.56 86 GLY A CA 1
ATOM 686 C C . GLY A 1 86 ? 6.223 17.609 -1.959 1 97.56 86 GLY A C 1
ATOM 687 O O . GLY A 1 86 ? 7.332 18.094 -1.728 1 97.56 86 GLY A O 1
ATOM 688 N N . ARG A 1 87 ? 5.535 16.906 -1.095 1 97.31 87 ARG A N 1
ATOM 689 C CA . ARG A 1 87 ? 6.133 16.703 0.219 1 97.31 87 ARG A CA 1
ATOM 690 C C . ARG A 1 87 ? 5.656 15.383 0.835 1 97.31 87 ARG A C 1
ATOM 692 O O . ARG A 1 87 ? 4.629 14.844 0.429 1 97.31 87 ARG A O 1
ATOM 699 N N . ILE A 1 88 ? 6.422 14.859 1.664 1 97.75 88 ILE A N 1
ATOM 700 C CA . ILE A 1 88 ? 6.09 13.75 2.551 1 97.75 88 ILE A CA 1
ATOM 701 C C . ILE A 1 88 ? 5.922 14.266 3.979 1 97.75 88 ILE A C 1
ATOM 703 O O . ILE A 1 88 ? 6.805 14.953 4.504 1 97.75 88 ILE A O 1
ATOM 707 N N . GLU A 1 89 ? 4.754 14.008 4.516 1 97.88 89 GLU A N 1
ATOM 708 C CA . GLU A 1 89 ? 4.465 14.438 5.883 1 97.88 89 GLU A CA 1
ATOM 709 C C . GLU A 1 89 ? 4.043 13.258 6.754 1 97.88 89 GLU A C 1
ATOM 711 O O . GLU A 1 89 ? 3.754 12.18 6.242 1 97.88 89 GLU A O 1
ATOM 716 N N . SER A 1 90 ? 4.098 13.477 8.047 1 96.75 90 SER A N 1
ATOM 717 C CA . SER A 1 90 ? 3.711 12.445 9.008 1 96.75 90 SER A CA 1
ATOM 718 C C . SER A 1 90 ? 2.967 13.047 10.195 1 96.75 90 SER A C 1
ATOM 720 O O . SER A 1 90 ? 3.166 14.211 10.539 1 96.75 90 SER A O 1
ATOM 722 N N . VAL A 1 91 ? 2.109 12.273 10.711 1 96.31 91 VAL A N 1
ATOM 723 C CA . VAL A 1 91 ? 1.379 12.633 11.93 1 96.31 91 VAL A CA 1
ATOM 724 C C . VAL A 1 91 ? 1.342 11.438 12.875 1 96.31 91 VAL A C 1
ATOM 726 O O . VAL A 1 91 ? 1.532 10.289 12.453 1 96.31 91 VAL A O 1
ATOM 729 N N . ALA A 1 92 ? 1.081 11.766 14.156 1 93.88 92 ALA A N 1
ATOM 730 C CA . ALA A 1 92 ? 0.758 10.68 15.078 1 93.88 92 ALA A CA 1
ATOM 731 C C . ALA A 1 92 ? -0.572 10.031 14.711 1 93.88 92 ALA A C 1
ATOM 733 O O . ALA A 1 92 ? -1.35 10.586 13.93 1 93.88 92 ALA A O 1
ATOM 734 N N . MET A 1 93 ? -0.863 8.852 15.242 1 89.62 93 MET A N 1
ATOM 735 C CA . MET A 1 93 ? -2.051 8.078 14.883 1 89.62 93 MET A CA 1
ATOM 736 C C . MET A 1 93 ? -3.322 8.836 15.242 1 89.62 93 MET A C 1
ATOM 738 O O . MET A 1 93 ? -4.383 8.594 14.664 1 89.62 93 MET A O 1
ATOM 742 N N . ASP A 1 94 ? -3.207 9.828 16.078 1 87.94 94 ASP A N 1
ATOM 743 C CA . ASP A 1 94 ? -4.375 10.602 16.484 1 87.94 94 ASP A CA 1
ATOM 744 C C . ASP A 1 94 ? -4.473 11.906 15.695 1 87.94 94 ASP A C 1
ATOM 746 O O . ASP A 1 94 ? -5.348 12.734 15.953 1 87.94 94 ASP A O 1
ATOM 750 N N . GLY A 1 95 ? -3.541 12.078 14.805 1 92.88 95 GLY A N 1
ATOM 751 C CA . GLY A 1 95 ? -3.564 13.258 13.953 1 92.88 95 GLY A CA 1
ATOM 752 C C . GLY A 1 95 ? -2.738 14.406 14.508 1 92.88 95 GLY A C 1
ATOM 753 O O . GLY A 1 95 ? -2.572 15.438 13.852 1 92.88 95 GLY A O 1
ATOM 754 N N . SER A 1 96 ? -2.18 14.195 15.68 1 94.38 96 SER A N 1
ATOM 755 C CA . SER A 1 96 ? -1.368 15.242 16.281 1 94.38 96 SER A CA 1
ATOM 756 C C . SER A 1 96 ? 0.082 15.156 15.82 1 94.38 96 SER A C 1
ATOM 758 O O . SER A 1 96 ? 0.448 14.25 15.07 1 94.38 96 SER A O 1
ATOM 760 N N . ASP A 1 97 ? 0.907 16.219 16.141 1 95.75 97 ASP A N 1
ATOM 761 C CA . ASP A 1 97 ? 2.352 16.25 15.938 1 95.75 97 ASP A CA 1
ATOM 762 C C . ASP A 1 97 ? 2.695 16.094 14.461 1 95.75 97 ASP A C 1
ATOM 764 O O . ASP A 1 97 ? 3.498 15.242 14.086 1 95.75 97 ASP A O 1
ATOM 768 N N . ARG A 1 98 ? 2.02 16.859 13.633 1 96.75 98 ARG A N 1
ATOM 769 C CA . ARG A 1 98 ? 2.26 16.859 12.195 1 96.75 98 ARG A CA 1
ATOM 770 C C . ARG A 1 98 ? 3.617 17.469 11.867 1 96.75 98 ARG A C 1
ATOM 772 O O . ARG A 1 98 ? 3.984 18.516 12.414 1 96.75 98 ARG A O 1
ATOM 779 N N . HIS A 1 99 ? 4.453 16.781 11 1 95.19 99 HIS A N 1
ATOM 780 C CA . HIS A 1 99 ? 5.762 17.266 10.578 1 95.19 99 HIS A CA 1
ATOM 781 C C . HIS A 1 99 ? 5.984 17.016 9.086 1 95.19 99 HIS A C 1
ATOM 783 O O . HIS A 1 99 ? 5.492 16.031 8.531 1 95.19 99 HIS A O 1
ATOM 789 N N . ILE A 1 100 ? 6.66 17.938 8.578 1 96.25 100 ILE A N 1
ATOM 790 C CA . ILE A 1 100 ? 7.145 17.734 7.219 1 96.25 100 ILE A CA 1
ATOM 791 C C . ILE A 1 100 ? 8.422 16.891 7.25 1 96.25 100 ILE A C 1
ATOM 793 O O . ILE A 1 100 ? 9.383 17.25 7.934 1 96.25 100 ILE A O 1
ATOM 797 N N . ILE A 1 101 ? 8.453 15.805 6.602 1 95.44 101 ILE A N 1
ATOM 798 C CA . ILE A 1 101 ? 9.602 14.914 6.578 1 95.44 101 ILE A CA 1
ATOM 799 C C . ILE A 1 101 ? 10.516 15.266 5.402 1 95.44 101 ILE A C 1
ATOM 801 O O . ILE A 1 101 ? 11.734 15.367 5.562 1 95.44 101 ILE A O 1
ATOM 805 N N . GLN A 1 102 ? 9.969 15.305 4.223 1 96.25 102 GLN A N 1
ATOM 806 C CA . GLN A 1 102 ? 10.625 15.727 2.992 1 96.25 102 GLN A CA 1
ATOM 807 C C . GLN A 1 102 ? 9.828 16.812 2.279 1 96.25 102 GLN A C 1
ATOM 809 O O . GLN A 1 102 ? 8.594 16.781 2.27 1 96.25 102 GLN A O 1
ATOM 814 N N . ASP A 1 103 ? 10.539 17.75 1.693 1 96 103 ASP A N 1
ATOM 815 C CA . ASP A 1 103 ? 9.891 18.859 1.003 1 96 103 ASP A CA 1
ATOM 816 C C . ASP A 1 103 ? 10.516 19.094 -0.373 1 96 103 ASP A C 1
ATOM 818 O O . ASP A 1 103 ? 11.547 18.5 -0.7 1 96 103 ASP A O 1
ATOM 822 N N . LEU A 1 104 ? 9.75 19.859 -1.133 1 96.56 104 LEU A N 1
ATOM 823 C CA . LEU A 1 104 ? 10.234 20.281 -2.441 1 96.56 104 LEU A CA 1
ATOM 824 C C . LEU A 1 104 ? 10.523 19.078 -3.336 1 96.56 104 LEU A C 1
ATOM 826 O O . LEU A 1 104 ? 11.555 19.047 -4.02 1 96.56 104 LEU A O 1
ATOM 830 N N . LEU A 1 105 ? 9.781 18.062 -3.219 1 95.88 105 LEU A N 1
ATOM 831 C CA . LEU A 1 105 ? 9.93 16.891 -4.059 1 95.88 105 LEU A CA 1
ATOM 832 C C . LEU A 1 105 ? 9.18 17.062 -5.375 1 95.88 105 LEU A C 1
ATOM 834 O O . LEU A 1 105 ? 8.141 17.719 -5.422 1 95.88 105 LEU A O 1
ATOM 838 N N . LEU A 1 106 ? 9.781 16.484 -6.383 1 95.12 106 LEU A N 1
ATOM 839 C CA . LEU A 1 106 ? 9.102 16.5 -7.676 1 95.12 106 LEU A CA 1
ATOM 840 C C . LEU A 1 106 ? 8.07 15.383 -7.766 1 95.12 106 LEU A C 1
ATOM 842 O O . LEU A 1 106 ? 8.391 14.266 -8.172 1 95.12 106 LEU A O 1
ATOM 846 N N . GLU A 1 107 ? 6.789 15.594 -7.441 1 95 107 GLU A N 1
ATOM 847 C CA . GLU A 1 107 ? 5.625 14.719 -7.582 1 95 107 GLU A CA 1
ATOM 848 C C . GLU A 1 107 ? 5.895 13.336 -6.984 1 95 107 GLU A C 1
ATOM 850 O O . GLU A 1 107 ? 5.891 12.336 -7.703 1 95 107 GLU A O 1
ATOM 855 N N . PRO A 1 108 ? 6.086 13.25 -5.66 1 96 108 PRO A N 1
ATOM 856 C CA . PRO A 1 108 ? 6.211 11.93 -5.027 1 96 108 PRO A CA 1
ATOM 857 C C . PRO A 1 108 ? 4.934 11.109 -5.121 1 96 108 PRO A C 1
ATOM 859 O O . PRO A 1 108 ? 3.836 11.633 -4.914 1 96 108 PRO A O 1
ATOM 862 N N . VAL A 1 109 ? 5.07 9.797 -5.391 1 91.75 109 VAL A N 1
ATOM 863 C CA . VAL A 1 109 ? 3.859 9.047 -5.695 1 91.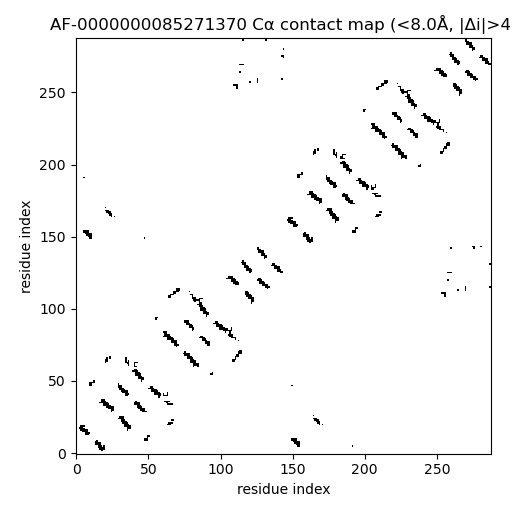75 109 VAL A CA 1
ATOM 864 C C . VAL A 1 109 ? 3.768 7.82 -4.789 1 91.75 109 VAL A C 1
ATOM 866 O O . VAL A 1 109 ? 2.68 7.445 -4.348 1 91.75 109 VAL A O 1
ATOM 869 N N . SER A 1 110 ? 4.848 7.078 -4.586 1 92.5 110 SER A N 1
ATOM 870 C CA . SER A 1 110 ? 4.832 5.863 -3.779 1 92.5 110 SER A CA 1
ATOM 871 C C . SER A 1 110 ? 5.664 6.031 -2.514 1 92.5 110 SER A C 1
ATOM 873 O O . SER A 1 110 ? 6.66 6.754 -2.512 1 92.5 110 SER A O 1
ATOM 875 N N . LEU A 1 111 ? 5.234 5.363 -1.529 1 94.56 111 LEU A N 1
ATOM 876 C CA . LEU A 1 111 ? 5.855 5.547 -0.222 1 94.56 111 LEU A CA 1
ATOM 877 C C . LEU A 1 111 ? 5.957 4.219 0.522 1 94.56 111 LEU A C 1
ATOM 879 O O . LEU A 1 111 ? 5.012 3.426 0.514 1 94.56 111 LEU A O 1
ATOM 883 N N . LEU A 1 112 ? 7.062 3.928 1.033 1 93.44 112 LEU A N 1
ATOM 884 C CA . LEU A 1 112 ? 7.309 2.828 1.958 1 93.44 112 LEU A CA 1
ATOM 885 C C . LEU A 1 112 ? 8.109 3.303 3.166 1 93.44 112 LEU A C 1
ATOM 887 O O . LEU A 1 112 ? 9.07 4.062 3.02 1 93.44 112 LEU A O 1
ATOM 891 N N . VAL A 1 113 ? 7.664 2.896 4.34 1 92.12 113 VAL A N 1
ATOM 892 C CA . VAL A 1 113 ? 8.32 3.367 5.559 1 92.12 113 VAL A CA 1
ATOM 893 C C . VAL A 1 113 ? 8.719 2.174 6.422 1 92.12 113 VAL A C 1
ATOM 895 O O . VAL A 1 113 ? 7.922 1.258 6.637 1 92.12 113 VAL A O 1
ATOM 898 N N . THR A 1 114 ? 9.977 2.141 6.789 1 89.25 114 THR A N 1
ATOM 899 C CA . THR A 1 114 ? 10.453 1.178 7.773 1 89.25 114 THR A CA 1
ATOM 900 C C . THR A 1 114 ? 10.789 1.874 9.086 1 89.25 114 THR A C 1
ATOM 902 O O . THR A 1 114 ? 10.539 3.07 9.25 1 89.25 114 THR A O 1
ATOM 905 N N . HIS A 1 115 ? 11.344 1.112 9.969 1 86.75 115 HIS A N 1
ATOM 906 C CA . HIS A 1 115 ? 11.734 1.689 11.25 1 86.75 115 HIS A CA 1
ATOM 907 C C . HIS A 1 115 ? 12.852 2.713 11.078 1 86.75 115 HIS A C 1
ATOM 909 O O . HIS A 1 115 ? 12.961 3.654 11.867 1 86.75 115 HIS A O 1
ATOM 915 N N . VAL A 1 116 ? 13.641 2.582 9.984 1 87.81 116 VAL A N 1
ATOM 916 C CA . VAL A 1 116 ? 14.844 3.406 9.898 1 87.81 116 VAL A CA 1
ATOM 917 C C . VAL A 1 116 ? 14.844 4.184 8.586 1 87.81 116 VAL A C 1
ATOM 919 O O . VAL A 1 116 ? 15.602 5.148 8.43 1 87.81 116 VAL A O 1
ATOM 922 N N . HIS A 1 117 ? 13.938 3.764 7.625 1 91.5 117 HIS A N 1
ATOM 923 C CA . HIS A 1 117 ? 14.031 4.375 6.305 1 91.5 117 HIS A CA 1
ATOM 924 C C . HIS A 1 117 ? 12.672 4.887 5.836 1 91.5 117 HIS A C 1
ATOM 926 O O . HIS A 1 117 ? 11.633 4.355 6.238 1 91.5 117 HIS A O 1
ATOM 932 N N . ILE A 1 118 ? 12.727 5.867 5.047 1 93.94 118 ILE A N 1
ATOM 933 C CA . ILE A 1 118 ? 11.617 6.328 4.223 1 93.94 118 ILE A CA 1
ATOM 934 C C . ILE A 1 118 ? 11.984 6.223 2.746 1 93.94 118 ILE A C 1
ATOM 936 O O . ILE A 1 118 ? 13.008 6.758 2.318 1 93.94 118 ILE A O 1
ATOM 940 N N . ILE A 1 119 ? 11.227 5.535 2.031 1 94.75 119 ILE A N 1
ATOM 941 C CA . ILE A 1 119 ? 11.484 5.297 0.616 1 94.75 119 ILE A CA 1
ATOM 942 C C . ILE A 1 119 ? 10.336 5.863 -0.221 1 94.75 119 ILE A C 1
ATOM 944 O O . ILE A 1 119 ? 9.164 5.695 0.124 1 94.75 119 ILE A O 1
ATOM 948 N N . TRP A 1 120 ? 10.664 6.586 -1.262 1 95.56 120 TRP A N 1
ATOM 949 C CA . TRP A 1 120 ? 9.602 7.078 -2.131 1 95.56 120 TRP A CA 1
ATOM 950 C C . TRP A 1 120 ? 10.07 7.125 -3.584 1 95.56 120 TRP A C 1
ATOM 952 O O . TRP A 1 120 ? 11.258 6.973 -3.867 1 95.56 120 TRP A O 1
ATOM 962 N N . THR A 1 121 ? 9.156 7.172 -4.473 1 92.94 121 THR A N 1
ATOM 963 C CA . THR A 1 121 ? 9.422 7.371 -5.895 1 92.94 121 THR A CA 1
ATOM 964 C C . THR A 1 121 ? 8.75 8.648 -6.391 1 92.94 121 THR A C 1
ATOM 966 O O . THR A 1 121 ? 7.891 9.211 -5.711 1 92.94 121 THR A O 1
ATOM 969 N N . GLN A 1 122 ? 9.25 9.156 -7.43 1 92.69 122 GLN A N 1
ATOM 970 C CA . GLN A 1 122 ? 8.68 10.344 -8.047 1 92.69 122 GLN A CA 1
ATOM 971 C C . GLN A 1 122 ? 8.141 10.031 -9.445 1 92.69 122 GLN A C 1
ATOM 973 O O . GLN A 1 122 ? 8.711 9.219 -10.172 1 92.69 122 GLN A O 1
ATOM 978 N N . ARG A 1 123 ? 7.012 10.664 -9.68 1 88.94 123 ARG A N 1
ATOM 979 C CA . ARG A 1 123 ? 6.328 10.398 -10.945 1 88.94 123 ARG A CA 1
ATOM 980 C C . ARG A 1 123 ? 7.281 10.562 -12.125 1 88.94 123 ARG A C 1
ATOM 982 O O . ARG A 1 123 ? 8.031 11.539 -12.195 1 88.94 123 ARG A O 1
ATOM 989 N N . ASN A 1 124 ? 7.289 9.617 -13.023 1 83.69 124 ASN A N 1
ATOM 990 C CA . ASN A 1 124 ? 8.008 9.633 -14.297 1 83.69 124 ASN A CA 1
ATOM 991 C C . ASN A 1 124 ? 9.516 9.547 -14.086 1 83.69 124 ASN A C 1
ATOM 993 O O . ASN A 1 124 ? 10.297 9.922 -14.969 1 83.69 124 ASN A O 1
ATOM 997 N N . LEU A 1 125 ? 9.945 9.32 -12.875 1 84.38 125 LEU A N 1
ATOM 998 C CA . LEU A 1 125 ? 11.352 9.047 -12.617 1 84.38 125 LEU A CA 1
ATOM 999 C C . LEU A 1 125 ? 11.57 7.574 -12.281 1 84.38 125 LEU A C 1
ATOM 1001 O O . LEU A 1 125 ? 10.719 6.945 -11.648 1 84.38 125 LEU A O 1
ATOM 1005 N N . ASN A 1 126 ? 12.586 7.047 -12.711 1 79.81 126 ASN A N 1
ATOM 1006 C CA . ASN A 1 126 ? 12.906 5.648 -12.445 1 79.81 126 ASN A CA 1
ATOM 1007 C C . ASN A 1 126 ? 13.836 5.508 -11.25 1 79.81 126 ASN A C 1
ATOM 1009 O O . ASN A 1 126 ? 14.352 4.422 -10.984 1 79.81 126 ASN A O 1
ATOM 1013 N N . ASN A 1 127 ? 13.93 6.598 -10.523 1 86.75 127 ASN A N 1
ATOM 1014 C CA . ASN A 1 127 ? 14.82 6.578 -9.367 1 86.75 127 ASN A CA 1
ATOM 1015 C C . ASN A 1 127 ? 14.062 6.258 -8.078 1 86.75 127 ASN A C 1
ATOM 1017 O O . ASN A 1 127 ? 12.898 6.625 -7.934 1 86.75 127 ASN A O 1
ATOM 1021 N N . LEU A 1 128 ? 14.812 5.559 -7.328 1 91.06 128 LEU A N 1
ATOM 1022 C CA . LEU A 1 128 ? 14.344 5.301 -5.973 1 91.06 128 LEU A CA 1
ATOM 1023 C C . LEU A 1 128 ? 15.047 6.215 -4.973 1 91.06 128 LEU A C 1
ATOM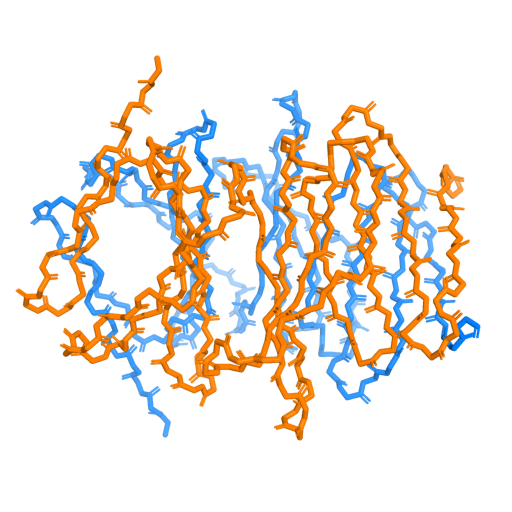 1025 O O . LEU A 1 128 ? 16.281 6.332 -4.992 1 91.06 128 LEU A O 1
ATOM 1029 N N . PHE A 1 129 ? 14.234 6.887 -4.16 1 94.06 129 PHE A N 1
ATOM 1030 C CA . PHE A 1 129 ? 14.812 7.75 -3.133 1 94.06 129 PHE A CA 1
ATOM 1031 C C . PHE A 1 129 ? 14.688 7.109 -1.756 1 94.06 129 PHE A C 1
ATOM 1033 O O . PHE A 1 129 ? 13.617 6.625 -1.382 1 94.06 129 PHE A O 1
ATOM 1040 N N . ILE A 1 130 ? 15.789 7.098 -0.989 1 93.5 130 ILE A N 1
ATOM 1041 C CA . ILE A 1 130 ? 15.828 6.5 0.342 1 93.5 130 ILE A CA 1
ATOM 1042 C C . ILE A 1 130 ? 16.391 7.504 1.341 1 93.5 130 ILE A C 1
ATOM 1044 O O . ILE A 1 130 ? 17.484 8.039 1.137 1 93.5 130 ILE A O 1
ATOM 1048 N N . SER A 1 131 ? 15.648 7.766 2.318 1 93.81 131 SER A N 1
ATOM 1049 C CA . SER A 1 131 ? 16.109 8.656 3.379 1 93.81 131 SER A CA 1
ATOM 1050 C C . SER A 1 131 ? 16.172 7.93 4.719 1 93.81 131 SER A C 1
ATOM 1052 O O . SER A 1 131 ? 15.305 7.125 5.039 1 93.81 131 SER A O 1
ATOM 1054 N N . SER A 1 132 ? 17.219 8.258 5.523 1 91.06 132 SER A N 1
ATOM 1055 C CA . SER A 1 132 ? 17.328 7.73 6.879 1 91.06 132 SER A CA 1
ATOM 1056 C C . SER A 1 132 ? 16.531 8.578 7.867 1 91.06 132 SER A C 1
ATOM 1058 O O . SER A 1 132 ? 16.609 9.805 7.848 1 91.06 132 SER A O 1
ATOM 1060 N N . LYS A 1 133 ? 15.781 7.914 8.688 1 87.69 133 LYS A N 1
ATOM 1061 C CA . LYS A 1 133 ? 15.008 8.633 9.703 1 87.69 133 LYS A CA 1
ATOM 1062 C C . LYS A 1 133 ? 15.922 9.172 10.797 1 87.69 133 LYS A C 1
ATOM 1064 O O . LYS A 1 133 ? 15.523 10.055 11.562 1 87.69 133 LYS A O 1
ATOM 1069 N N . MET A 1 134 ? 17.062 8.609 10.852 1 84.44 134 MET A N 1
ATOM 1070 C CA . MET A 1 134 ? 18 8.984 11.914 1 84.44 134 MET A CA 1
ATOM 1071 C C . MET A 1 134 ? 18.641 10.328 11.617 1 84.44 134 MET A C 1
ATOM 1073 O O . MET A 1 134 ? 18.703 11.203 12.492 1 84.44 134 MET A O 1
ATOM 1077 N N . ASP A 1 135 ? 19.172 10.547 10.391 1 85.31 135 ASP A N 1
ATOM 1078 C CA . ASP A 1 135 ? 19.891 11.781 10.094 1 85.31 135 ASP A CA 1
ATOM 1079 C C . ASP A 1 135 ? 19.297 12.477 8.875 1 85.31 135 ASP A C 1
ATOM 1081 O O . ASP A 1 135 ? 19.844 13.477 8.406 1 85.31 135 ASP A O 1
ATOM 1085 N N . ASN A 1 136 ? 18.234 11.984 8.289 1 82.12 136 ASN A N 1
ATOM 1086 C CA . ASN A 1 136 ? 17.531 12.555 7.141 1 82.12 136 ASN A CA 1
ATOM 1087 C C . ASN A 1 136 ? 18.422 12.594 5.902 1 82.12 136 ASN A C 1
ATOM 1089 O O . ASN A 1 136 ? 18.188 13.383 4.988 1 82.12 136 ASN A O 1
ATOM 1093 N N . SER A 1 137 ? 19.5 11.797 6.004 1 88.94 137 SER A N 1
ATOM 1094 C CA . SER A 1 137 ? 20.312 11.672 4.793 1 88.94 137 SER A CA 1
ATOM 1095 C C . SER A 1 137 ? 19.562 10.914 3.707 1 88.94 137 SER A C 1
ATOM 1097 O O . SER A 1 137 ? 18.859 9.945 3.998 1 88.94 137 SER A O 1
ATOM 1099 N N . THR A 1 138 ? 19.625 11.406 2.492 1 89.81 138 THR A N 1
ATOM 1100 C CA . THR A 1 138 ? 18.875 10.82 1.388 1 89.81 138 THR A CA 1
ATOM 1101 C C . THR A 1 138 ? 19.812 10.359 0.278 1 89.81 138 THR A C 1
ATOM 1103 O O . THR A 1 138 ? 20.75 11.07 -0.09 1 89.81 138 THR A O 1
ATOM 1106 N N . ILE A 1 139 ? 19.625 9.18 -0.131 1 89 139 ILE A N 1
ATOM 1107 C CA . ILE A 1 139 ? 20.359 8.68 -1.287 1 89 139 ILE A CA 1
ATOM 1108 C C . ILE A 1 139 ? 19.375 8.328 -2.408 1 89 139 ILE A C 1
ATOM 1110 O O . ILE A 1 139 ? 18.172 8.195 -2.172 1 89 139 ILE A O 1
ATOM 1114 N N . GLN A 1 140 ? 19.906 8.32 -3.576 1 87.69 140 GLN A N 1
ATOM 1115 C CA . GLN A 1 140 ? 19.125 7.934 -4.75 1 87.69 140 GLN A CA 1
ATOM 1116 C C . GLN A 1 140 ? 19.688 6.668 -5.391 1 87.69 140 GLN A C 1
ATOM 1118 O O . GLN A 1 140 ? 20.906 6.516 -5.508 1 87.69 140 GLN A O 1
ATOM 1123 N N . ILE A 1 141 ? 18.812 5.777 -5.633 1 82.5 141 ILE A N 1
ATOM 1124 C CA . ILE A 1 141 ? 19.219 4.562 -6.324 1 82.5 141 ILE A CA 1
ATOM 1125 C C . ILE A 1 141 ? 18.641 4.551 -7.738 1 82.5 141 ILE A C 1
ATOM 1127 O O . ILE A 1 141 ? 17.422 4.512 -7.914 1 82.5 141 ILE A O 1
ATOM 1131 N N . LYS A 1 142 ? 19.438 4.902 -8.625 1 71.56 142 LYS A N 1
ATOM 1132 C CA . LYS A 1 142 ? 19.031 4.809 -10.023 1 71.56 142 LYS A CA 1
ATOM 1133 C C . LYS A 1 142 ? 19 3.355 -10.492 1 71.56 142 LYS A C 1
ATOM 1135 O O . LYS A 1 142 ? 19.172 2.436 -9.688 1 71.56 142 LYS A O 1
ATOM 1140 N N . ARG A 1 143 ? 19.516 3.004 -11.672 1 60.75 143 ARG A N 1
ATOM 1141 C CA . ARG A 1 143 ? 19.672 1.661 -12.227 1 60.75 143 ARG A CA 1
ATOM 1142 C C . ARG A 1 143 ? 20.672 0.841 -11.422 1 60.75 143 ARG A C 1
ATOM 1144 O O . ARG A 1 143 ? 21.734 1.342 -11.055 1 60.75 143 ARG A O 1
ATOM 1151 N N . LEU A 1 144 ? 20.047 -0.203 -10.586 1 48.16 144 LEU A N 1
ATOM 1152 C CA . LEU A 1 144 ? 21.078 -1.045 -9.992 1 48.16 144 LEU A CA 1
ATOM 1153 C C . LEU A 1 144 ? 22.062 -1.512 -11.055 1 48.16 144 LEU A C 1
ATOM 1155 O O . LEU A 1 144 ? 21.703 -1.709 -12.211 1 48.16 144 LEU A O 1
ATOM 1159 N N . LEU B 1 1 ? -7.809 -14.805 17.172 1 25.81 1 LEU B N 1
ATOM 1160 C CA . LEU B 1 1 ? -7.695 -14.891 15.727 1 25.81 1 LEU B CA 1
ATOM 1161 C C . LEU B 1 1 ? -8.727 -14 15.039 1 25.81 1 LEU B C 1
ATOM 1163 O O . LEU B 1 1 ? -9.914 -14.32 15.016 1 25.81 1 LEU B O 1
ATOM 1167 N N . TYR B 1 2 ? -8.75 -12.805 15.352 1 31.62 2 TYR B N 1
ATOM 1168 C CA . TYR B 1 2 ? -9.836 -11.891 15.031 1 31.62 2 TYR B CA 1
ATOM 1169 C C . TYR B 1 2 ? -10.148 -11.922 13.539 1 31.62 2 TYR B C 1
ATOM 1171 O O . TYR B 1 2 ? -9.266 -11.688 12.711 1 31.62 2 TYR B O 1
ATOM 1179 N N . HIS B 1 3 ? -11.062 -12.969 13.18 1 36.53 3 HIS B N 1
ATOM 1180 C CA . HIS B 1 3 ? -11.719 -13.125 11.883 1 36.53 3 HIS B CA 1
ATOM 1181 C C . HIS B 1 3 ? -12.359 -11.812 11.43 1 36.53 3 HIS B C 1
ATOM 1183 O O . HIS B 1 3 ? -13.391 -11.406 11.977 1 36.53 3 HIS B O 1
ATOM 1189 N N . CYS B 1 4 ? -11.656 -10.797 11.391 1 45.25 4 CYS B N 1
ATOM 1190 C CA . CYS B 1 4 ? -12.344 -9.57 11.008 1 45.25 4 CYS B CA 1
ATOM 1191 C C . CYS B 1 4 ? -13.047 -9.734 9.664 1 45.25 4 CYS B C 1
ATOM 1193 O O . CYS B 1 4 ? -12.391 -9.922 8.641 1 45.25 4 CYS B O 1
ATOM 1195 N N . ILE B 1 5 ? -14.281 -10.383 9.836 1 43.19 5 ILE B N 1
ATOM 1196 C CA . ILE B 1 5 ? -15.195 -10.328 8.695 1 43.19 5 ILE B CA 1
ATOM 1197 C C . ILE B 1 5 ? -15.477 -8.875 8.336 1 43.19 5 ILE B C 1
ATOM 1199 O O . ILE B 1 5 ? -15.953 -8.102 9.172 1 43.19 5 ILE B O 1
ATOM 1203 N N . CYS B 1 6 ? -14.656 -8.32 7.559 1 53.47 6 CYS B N 1
ATOM 1204 C CA . CYS B 1 6 ? -14.992 -6.984 7.082 1 53.47 6 CYS B CA 1
ATOM 1205 C C . CYS B 1 6 ? -15.914 -7.047 5.875 1 53.47 6 CYS B C 1
ATOM 1207 O O . CYS B 1 6 ? -15.68 -7.824 4.945 1 53.47 6 CYS B O 1
ATOM 1209 N N . LEU B 1 7 ? -17.172 -6.645 6.238 1 51.84 7 LEU B N 1
ATOM 1210 C CA . LEU B 1 7 ? -18.094 -6.422 5.129 1 51.84 7 LEU B CA 1
ATOM 1211 C C . LEU B 1 7 ? -17.703 -5.176 4.34 1 51.84 7 LEU B C 1
ATOM 1213 O O . LEU B 1 7 ? -17.609 -4.086 4.902 1 51.84 7 LEU B O 1
ATOM 1217 N N . LEU B 1 8 ? -17.016 -5.43 3.279 1 60.62 8 LEU B N 1
ATOM 1218 C CA . LEU B 1 8 ? -16.75 -4.344 2.34 1 60.62 8 LEU B CA 1
ATOM 1219 C C . LEU B 1 8 ? -17.859 -4.25 1.297 1 60.62 8 LEU B C 1
ATOM 1221 O O . LEU B 1 8 ? -18.25 -5.262 0.707 1 60.62 8 LEU B O 1
ATOM 1225 N N . GLN B 1 9 ? -18.656 -3.26 1.438 1 60.09 9 GLN B N 1
ATOM 1226 C CA . GLN B 1 9 ? -19.672 -3.086 0.407 1 60.09 9 GLN B CA 1
ATOM 1227 C C . GLN B 1 9 ? -19.203 -2.137 -0.687 1 60.09 9 GLN B C 1
ATOM 1229 O O . GLN B 1 9 ? -18.766 -1.021 -0.4 1 60.09 9 GLN B O 1
ATOM 1234 N N . LEU B 1 10 ? -19.047 -2.691 -1.735 1 58.22 10 LEU B N 1
ATOM 1235 C CA . LEU B 1 10 ? -18.828 -1.904 -2.943 1 58.22 10 LEU B CA 1
ATOM 1236 C C . LEU B 1 10 ? -20.125 -1.78 -3.748 1 58.22 10 LEU B C 1
ATOM 1238 O O . LEU B 1 10 ? -20.641 -2.777 -4.258 1 58.22 10 LEU B O 1
ATOM 1242 N N . GLY B 1 11 ? -20.578 -0.592 -3.758 1 57.56 11 GLY B N 1
ATOM 1243 C CA . GLY B 1 11 ? -21.906 -0.471 -4.359 1 57.56 11 GLY B CA 1
ATOM 1244 C C . GLY B 1 11 ? -22.969 -1.242 -3.609 1 57.56 11 GLY B C 1
ATOM 1245 O O . GLY B 1 11 ? -23.156 -1.059 -2.402 1 57.56 11 GLY B O 1
ATOM 1246 N N . CYS B 1 12 ? -23.734 -2.152 -4.336 1 56.25 12 CYS B N 1
ATOM 1247 C CA . CYS B 1 12 ? -24.844 -2.908 -3.758 1 56.25 12 CYS B CA 1
ATOM 1248 C C . CYS B 1 12 ? -24.406 -4.316 -3.377 1 56.25 12 CYS B C 1
ATOM 1250 O O . CYS B 1 12 ? -25.188 -5.086 -2.82 1 56.25 12 CYS B O 1
ATOM 1252 N N . ASN B 1 13 ? -23.094 -4.512 -3.568 1 61.72 13 ASN B N 1
ATOM 1253 C CA . ASN B 1 13 ? -22.625 -5.875 -3.344 1 61.72 13 ASN B CA 1
ATOM 1254 C C . ASN B 1 13 ? -21.781 -5.973 -2.084 1 61.72 13 ASN B C 1
ATOM 1256 O O . ASN B 1 13 ? -21 -5.066 -1.78 1 61.72 13 ASN B O 1
ATOM 1260 N N . PHE B 1 14 ? -22.141 -6.98 -1.319 1 64.94 14 PHE B N 1
ATOM 1261 C CA . PHE B 1 14 ? -21.375 -7.281 -0.116 1 64.94 14 PHE B CA 1
ATOM 1262 C C . PHE B 1 14 ? -20.344 -8.359 -0.394 1 64.94 14 PHE B C 1
ATOM 1264 O O . PHE B 1 14 ? -20.625 -9.344 -1.077 1 64.94 14 PHE B O 1
ATOM 1271 N N . ILE B 1 15 ? -19.094 -7.973 -0.037 1 69.56 15 ILE B N 1
ATOM 1272 C CA . ILE B 1 15 ? -18.047 -8.969 -0.13 1 69.56 15 ILE B CA 1
ATOM 1273 C C . ILE B 1 15 ? -17.625 -9.414 1.271 1 69.56 15 ILE B C 1
ATOM 1275 O O . ILE B 1 15 ? -17.25 -8.586 2.105 1 69.56 15 ILE B O 1
ATOM 1279 N N . TYR B 1 16 ? -17.875 -10.75 1.408 1 70.31 16 TYR B N 1
ATOM 1280 C CA . TYR B 1 16 ? -17.453 -11.32 2.686 1 70.31 16 TYR B CA 1
ATOM 1281 C C . TYR B 1 16 ? -16 -11.781 2.629 1 70.31 16 TYR B C 1
ATOM 1283 O O . TYR B 1 16 ? -15.625 -12.57 1.764 1 70.31 16 TYR B O 1
ATOM 1291 N N . ILE B 1 17 ? -15.273 -11.172 3.473 1 75.06 17 ILE B N 1
ATOM 1292 C CA . ILE B 1 17 ? -13.859 -11.531 3.539 1 75.06 17 ILE B CA 1
ATOM 1293 C C . ILE B 1 17 ? -13.539 -12.094 4.918 1 75.06 17 ILE B C 1
ATOM 1295 O O . ILE B 1 17 ? -13.867 -11.484 5.941 1 75.06 17 ILE B O 1
ATOM 1299 N N . SER B 1 18 ? -13 -13.281 4.98 1 77.88 18 SER B N 1
ATOM 1300 C CA . SER B 1 18 ? -12.75 -13.992 6.227 1 77.88 18 SER B CA 1
ATOM 1301 C C . SER B 1 18 ? -11.578 -13.391 6.988 1 77.88 18 SER B C 1
ATOM 1303 O O . SER B 1 18 ? -11.695 -13.086 8.18 1 77.88 18 SER B O 1
ATOM 1305 N N . MET B 1 19 ? -10.477 -13.25 6.293 1 87.12 19 MET B N 1
ATOM 1306 C CA . MET B 1 19 ? -9.266 -12.719 6.914 1 87.12 19 MET B CA 1
ATOM 1307 C C . MET B 1 19 ? -8.547 -11.758 5.969 1 87.12 19 MET B C 1
ATOM 1309 O O . MET B 1 19 ? -7.52 -12.109 5.387 1 87.12 19 MET B O 1
ATOM 1313 N N . ILE B 1 20 ? -9.062 -10.562 5.957 1 87.56 20 ILE B N 1
ATOM 1314 C CA . ILE B 1 20 ? -8.531 -9.547 5.059 1 87.56 20 ILE B CA 1
ATOM 1315 C C . ILE B 1 20 ? -7.129 -9.133 5.516 1 87.56 20 ILE B C 1
ATOM 1317 O O . ILE B 1 20 ? -6.875 -8.984 6.711 1 87.56 20 ILE B O 1
ATOM 1321 N N . LYS B 1 21 ? -6.191 -9.016 4.57 1 87.75 21 LYS B N 1
ATOM 1322 C CA . LYS B 1 21 ? -4.848 -8.57 4.914 1 87.75 21 LYS B CA 1
ATOM 1323 C C . LYS B 1 21 ? -4.531 -7.23 4.262 1 87.75 21 LYS B C 1
ATOM 1325 O O . LYS B 1 21 ? -3.875 -6.379 4.863 1 87.75 21 LYS B O 1
ATOM 1330 N N . VAL B 1 22 ? -4.969 -7.082 3.027 1 88.94 22 VAL B N 1
ATOM 1331 C CA . VAL B 1 22 ? -4.613 -5.879 2.281 1 88.94 22 VAL B CA 1
ATOM 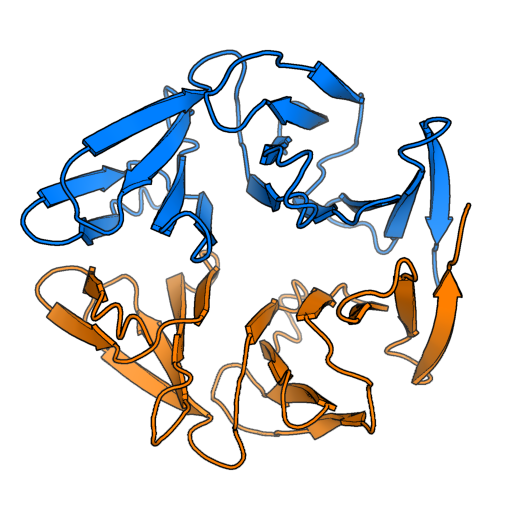1332 C C . VAL B 1 22 ? -5.809 -5.414 1.452 1 88.94 22 VAL B C 1
ATOM 1334 O O . VAL B 1 22 ? -6.586 -6.234 0.959 1 88.94 22 VAL B O 1
ATOM 1337 N N . LEU B 1 23 ? -5.98 -4.176 1.332 1 88.62 23 LEU B N 1
ATOM 1338 C CA . LEU B 1 23 ? -6.828 -3.502 0.355 1 88.62 23 LEU B CA 1
ATOM 1339 C C . LEU B 1 23 ? -6.02 -2.506 -0.469 1 88.62 23 LEU B C 1
ATOM 1341 O O . LEU B 1 23 ? -5.297 -1.675 0.088 1 88.62 23 LEU B O 1
ATOM 1345 N N . MET B 1 24 ? -6.117 -2.684 -1.734 1 88.81 24 MET B N 1
ATOM 1346 C CA . MET B 1 24 ? -5.359 -1.754 -2.568 1 88.81 24 MET B CA 1
ATOM 1347 C C . MET B 1 24 ? -6.191 -1.291 -3.76 1 88.81 24 MET B C 1
ATOM 1349 O O . MET B 1 24 ? -6.797 -2.107 -4.457 1 88.81 24 MET B O 1
ATOM 1353 N N . LEU B 1 25 ? -6.176 0.006 -3.936 1 87.75 25 LEU B N 1
ATOM 1354 C CA . LEU B 1 25 ? -6.926 0.627 -5.02 1 87.75 25 LEU B CA 1
ATOM 1355 C C . LEU B 1 25 ? -6.027 0.878 -6.227 1 87.75 25 LEU B C 1
ATOM 1357 O O . LEU B 1 25 ? -4.91 1.378 -6.082 1 87.75 25 LEU B O 1
ATOM 1361 N N . LEU B 1 26 ? -6.492 0.456 -7.359 1 85.12 26 LEU B N 1
ATOM 1362 C CA . LEU B 1 26 ? -5.898 0.831 -8.641 1 85.12 26 LEU B CA 1
ATOM 1363 C C . LEU B 1 26 ? -6.867 1.671 -9.461 1 85.12 26 LEU B C 1
ATOM 1365 O O . LEU B 1 26 ? -7.66 1.131 -10.234 1 85.12 26 LEU B O 1
ATOM 1369 N N . LEU B 1 27 ? -6.738 2.891 -9.32 1 82.31 27 LEU B N 1
ATOM 1370 C CA . LEU B 1 27 ? -7.738 3.812 -9.852 1 82.31 27 LEU B CA 1
ATOM 1371 C C . LEU B 1 27 ? -7.656 3.891 -11.367 1 82.31 27 LEU B C 1
ATOM 1373 O O . LEU B 1 27 ? -8.672 4.098 -12.039 1 82.31 27 LEU B O 1
ATOM 1377 N N . THR B 1 28 ? -6.402 3.738 -11.883 1 81 28 THR B N 1
ATOM 1378 C CA . THR B 1 28 ? -6.234 3.84 -13.336 1 81 28 THR B CA 1
ATOM 1379 C C . THR B 1 28 ? -7.086 2.795 -14.047 1 81 28 THR B C 1
ATOM 1381 O O . THR B 1 28 ? -7.645 3.066 -15.117 1 81 28 THR B O 1
ATOM 1384 N N . LEU B 1 29 ? -7.281 1.661 -13.469 1 81.88 29 LEU B N 1
ATOM 1385 C CA . LEU B 1 29 ? -8.07 0.59 -14.07 1 81.88 29 LEU B CA 1
ATOM 1386 C C . LEU B 1 29 ? -9.398 0.423 -13.336 1 81.88 29 LEU B C 1
ATOM 1388 O O . LEU B 1 29 ? -10.227 -0.408 -13.727 1 81.88 29 LEU B O 1
ATOM 1392 N N . ARG B 1 30 ? -9.578 1.209 -12.211 1 82 30 ARG B N 1
ATOM 1393 C CA . ARG B 1 30 ? -10.797 1.225 -11.414 1 82 30 ARG B CA 1
ATOM 1394 C C . ARG B 1 30 ? -11.062 -0.142 -10.789 1 82 30 ARG B C 1
ATOM 1396 O O . ARG B 1 30 ? -12.172 -0.671 -10.891 1 82 30 ARG B O 1
ATOM 1403 N N . TYR B 1 31 ? -9.984 -0.697 -10.211 1 86.31 31 TYR B N 1
ATOM 1404 C CA . TYR B 1 31 ? -10.094 -1.973 -9.516 1 86.31 31 TYR B CA 1
ATOM 1405 C C . TYR B 1 31 ? -9.719 -1.822 -8.039 1 86.31 31 TYR B C 1
ATOM 1407 O O . TYR B 1 31 ? -8.914 -0.957 -7.684 1 86.31 31 TYR B O 1
ATOM 1415 N N . LEU B 1 32 ? -10.375 -2.605 -7.242 1 87.06 32 LEU B N 1
ATOM 1416 C CA . LEU B 1 32 ? -10 -2.848 -5.852 1 87.06 32 LEU B CA 1
ATOM 1417 C C . LEU B 1 32 ? -9.438 -4.254 -5.68 1 87.06 32 LEU B C 1
ATOM 1419 O O . LEU B 1 32 ? -10.047 -5.23 -6.129 1 87.06 32 LEU B O 1
ATOM 1423 N N . TYR B 1 33 ? -8.328 -4.301 -5.184 1 90.94 33 TYR B N 1
ATOM 1424 C CA . TYR B 1 33 ? -7.734 -5.598 -4.891 1 90.94 33 TYR B CA 1
ATOM 1425 C C . TYR B 1 33 ? -7.766 -5.887 -3.393 1 90.94 33 TYR B C 1
ATOM 1427 O O . TYR B 1 33 ? -7.516 -5 -2.578 1 90.94 33 TYR B O 1
ATOM 1435 N N . ILE B 1 34 ? -8.078 -7.152 -3.084 1 90.88 34 ILE B N 1
ATOM 1436 C CA . ILE B 1 34 ? -8.18 -7.586 -1.696 1 90.88 34 ILE B CA 1
ATOM 1437 C C . ILE B 1 34 ? -7.438 -8.906 -1.512 1 90.88 34 ILE B C 1
ATOM 1439 O O . ILE B 1 34 ? -7.559 -9.82 -2.336 1 90.88 34 ILE B O 1
ATOM 1443 N N . SER B 1 35 ? -6.641 -8.953 -0.549 1 94.25 35 SER B N 1
ATOM 1444 C CA . SER B 1 35 ? -6.016 -10.219 -0.173 1 94.25 35 SER B CA 1
ATOM 1445 C C . SER B 1 35 ? -6.676 -10.812 1.064 1 94.25 35 SER B C 1
ATOM 1447 O O . SER B 1 35 ? -6.848 -10.133 2.074 1 94.25 35 SER B O 1
ATOM 1449 N N . ASP B 1 36 ? -7.059 -12.078 0.958 1 91.19 36 ASP B N 1
ATOM 1450 C CA . ASP B 1 36 ? -7.648 -12.836 2.061 1 91.19 36 ASP B CA 1
ATOM 1451 C C . ASP B 1 36 ? -6.758 -14.008 2.461 1 91.19 36 ASP B C 1
ATOM 1453 O O . ASP B 1 36 ? -6.422 -14.852 1.626 1 91.19 36 ASP B O 1
ATOM 1457 N N . ALA B 1 37 ? -6.391 -14.031 3.738 1 93.12 37 ALA B N 1
ATOM 1458 C CA 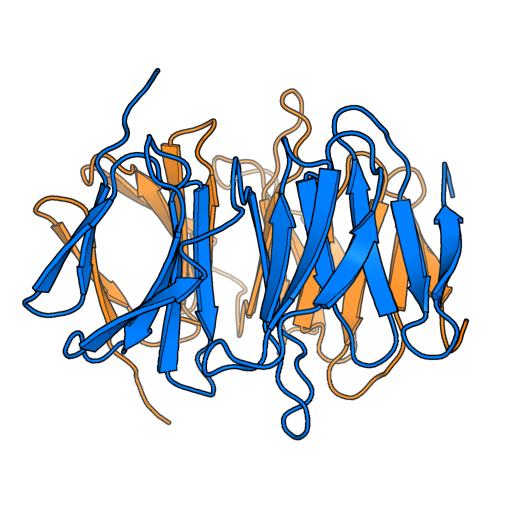. ALA B 1 37 ? -5.512 -15.094 4.23 1 93.12 37 ALA B CA 1
ATOM 1459 C C . ALA B 1 37 ? -6.273 -16.062 5.133 1 93.12 37 ALA B C 1
ATOM 1461 O O . ALA B 1 37 ? -5.734 -16.531 6.137 1 93.12 37 ALA B O 1
ATOM 1462 N N . GLY B 1 38 ? -7.473 -16.312 4.859 1 89.44 38 GLY B N 1
ATOM 1463 C CA . GLY B 1 38 ? -8.25 -17.297 5.602 1 89.44 38 GLY B CA 1
ATOM 1464 C C . GLY B 1 38 ? -7.875 -18.734 5.281 1 89.44 38 GLY B C 1
ATOM 1465 O O . GLY B 1 38 ? -6.711 -19.016 4.996 1 89.44 38 GLY B O 1
ATOM 1466 N N . ASN B 1 39 ? -8.766 -19.672 5.426 1 89.38 39 ASN B N 1
ATOM 1467 C CA . ASN B 1 39 ? -8.531 -21.094 5.203 1 89.38 39 ASN B CA 1
ATOM 1468 C C . ASN B 1 39 ? -8.148 -21.391 3.752 1 89.38 39 ASN B C 1
ATOM 1470 O O . ASN B 1 39 ? -7.297 -22.234 3.482 1 89.38 39 ASN B O 1
ATOM 1474 N N . ASN B 1 40 ? -8.797 -20.688 2.791 1 93.5 40 ASN B N 1
ATOM 1475 C CA . ASN B 1 40 ? -8.477 -20.734 1.369 1 93.5 40 ASN B CA 1
ATOM 1476 C C . ASN B 1 40 ? -8.07 -19.359 0.837 1 93.5 40 ASN B C 1
ATOM 1478 O O . ASN B 1 40 ? -8.883 -18.656 0.222 1 93.5 40 ASN B O 1
ATOM 1482 N N . PRO B 1 41 ? -6.828 -19.062 1.032 1 95.81 41 PRO B N 1
ATOM 1483 C CA . PRO B 1 41 ? -6.379 -17.703 0.701 1 95.81 41 PRO B CA 1
ATOM 1484 C C . PRO B 1 41 ? -6.555 -17.375 -0.779 1 95.81 41 PRO B C 1
ATOM 1486 O O . PRO B 1 41 ? -6.465 -18.266 -1.631 1 95.81 41 PRO B O 1
ATOM 1489 N N . TYR B 1 42 ? -6.766 -16.109 -1.06 1 96.31 42 TYR B N 1
ATOM 1490 C CA . TYR B 1 42 ? -6.926 -15.656 -2.436 1 96.31 42 TYR B CA 1
ATOM 1491 C C . TYR B 1 42 ? -6.652 -14.164 -2.549 1 96.31 42 TYR B C 1
ATOM 1493 O O . TYR B 1 42 ? -6.582 -13.461 -1.537 1 96.31 42 TYR B O 1
ATOM 1501 N N . ILE B 1 43 ? -6.43 -13.75 -3.695 1 96.31 43 ILE B N 1
ATOM 1502 C CA . ILE B 1 43 ? -6.41 -12.336 -4.062 1 96.31 43 ILE B CA 1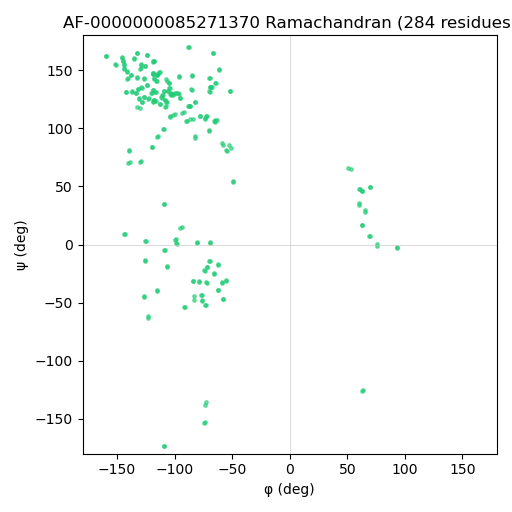
ATOM 1503 C C . ILE B 1 43 ? -7.586 -12.023 -4.984 1 96.31 43 ILE B C 1
ATOM 1505 O O . ILE B 1 43 ? -7.73 -12.633 -6.043 1 96.31 43 ILE B O 1
ATOM 1509 N N . LEU B 1 44 ? -8.383 -11.117 -4.516 1 92.69 44 LEU B N 1
ATOM 1510 C CA . LEU B 1 44 ? -9.633 -10.758 -5.18 1 92.69 44 LEU B CA 1
ATOM 1511 C C . LEU B 1 44 ? -9.5 -9.422 -5.902 1 92.69 44 LEU B C 1
ATOM 1513 O O . LEU B 1 44 ? -8.914 -8.484 -5.371 1 92.69 44 LEU B O 1
ATOM 1517 N N . ARG B 1 45 ? -9.992 -9.422 -7.09 1 91.5 45 ARG B N 1
ATOM 1518 C CA . ARG B 1 45 ? -10.133 -8.172 -7.828 1 91.5 45 ARG B CA 1
ATOM 1519 C C . ARG B 1 45 ? -11.609 -7.82 -8.016 1 91.5 45 ARG B C 1
ATOM 1521 O O . ARG B 1 45 ? -12.391 -8.641 -8.5 1 91.5 45 ARG B O 1
ATOM 1528 N N . CYS B 1 46 ? -11.906 -6.598 -7.598 1 85.62 46 CYS B N 1
ATOM 1529 C CA . CYS B 1 46 ? -13.266 -6.113 -7.762 1 85.62 46 CYS B CA 1
ATOM 1530 C C . CYS B 1 46 ? -13.297 -4.805 -8.539 1 85.62 46 CYS B C 1
ATOM 1532 O O . CYS B 1 46 ? -12.453 -3.93 -8.32 1 85.62 46 CYS B O 1
ATOM 1534 N N . GLY B 1 47 ? -14.266 -4.797 -9.422 1 80.81 47 GLY B N 1
ATOM 1535 C CA . GLY B 1 47 ? -14.5 -3.496 -10.023 1 80.81 47 GLY B CA 1
ATOM 1536 C C . GLY B 1 47 ? -15.102 -2.492 -9.062 1 80.81 47 GLY B C 1
ATOM 1537 O O . GLY B 1 47 ? -15.891 -2.857 -8.188 1 80.81 47 GLY B O 1
ATOM 1538 N N . LEU B 1 48 ? -14.719 -1.309 -9.172 1 75.88 48 LEU B N 1
ATOM 1539 C CA . LEU B 1 48 ? -15.227 -0.28 -8.273 1 75.88 48 LEU B CA 1
ATOM 1540 C C . LEU B 1 48 ? -16.703 0.002 -8.547 1 75.88 48 LEU B C 1
ATOM 1542 O O . LEU B 1 48 ? -17.391 0.619 -7.727 1 75.88 48 LEU B O 1
ATOM 1546 N N . ASP B 1 49 ? -17.062 -0.51 -9.688 1 67.94 49 ASP B N 1
ATOM 1547 C CA . ASP B 1 49 ? -18.484 -0.381 -9.977 1 67.94 49 ASP B CA 1
ATOM 1548 C C . ASP B 1 49 ? -19.297 -1.453 -9.25 1 67.94 49 ASP B C 1
ATOM 1550 O O . ASP B 1 49 ? -20.531 -1.395 -9.219 1 67.94 49 ASP B O 1
ATOM 1554 N N . GLY B 1 50 ? -18.672 -2.299 -8.461 1 62.69 50 GLY B N 1
ATOM 1555 C CA . GLY B 1 50 ? -19.312 -3.312 -7.645 1 62.69 50 GLY B CA 1
ATOM 1556 C C . GLY B 1 50 ? -19.797 -4.512 -8.438 1 62.69 50 GLY B C 1
ATOM 1557 O O . GLY B 1 50 ? -20.391 -5.434 -7.883 1 62.69 50 GLY B O 1
ATOM 1558 N N . THR B 1 51 ? -19.641 -4.543 -9.664 1 65.25 51 THR B N 1
ATOM 1559 C CA . THR B 1 51 ? -20.375 -5.547 -10.445 1 65.25 51 THR B CA 1
ATOM 1560 C C . THR B 1 51 ? -19.641 -6.883 -10.422 1 65.25 51 THR B C 1
ATOM 1562 O O . THR B 1 51 ? -20.25 -7.934 -10.219 1 65.25 51 THR B O 1
ATOM 1565 N N . VAL B 1 52 ? -18.359 -6.898 -10.672 1 76.38 52 VAL B N 1
ATOM 1566 C CA . VAL B 1 52 ? -17.703 -8.188 -10.883 1 76.38 52 VAL B CA 1
ATOM 1567 C C . VAL B 1 52 ? -16.453 -8.289 -10 1 76.38 52 VAL B C 1
ATOM 1569 O O . VAL B 1 52 ? -15.609 -7.395 -10 1 76.38 52 VAL B O 1
ATOM 1572 N N . CYS B 1 53 ? -16.5 -9.305 -9.07 1 84.94 53 CYS B N 1
ATOM 1573 C CA . CYS B 1 53 ? -15.32 -9.695 -8.312 1 84.94 53 CYS B CA 1
ATOM 1574 C C . CYS B 1 53 ? -14.82 -11.062 -8.75 1 84.94 53 CYS B C 1
ATOM 1576 O O . CYS B 1 53 ? -15.602 -12.008 -8.875 1 84.94 53 CYS B O 1
ATOM 1578 N N . VAL B 1 54 ? -13.562 -11.094 -9.039 1 91.38 54 VAL B N 1
ATOM 1579 C CA . VAL B 1 54 ? -12.953 -12.336 -9.508 1 91.38 54 VAL B CA 1
ATOM 1580 C C . VAL B 1 54 ? -11.703 -12.648 -8.68 1 91.38 54 VAL B C 1
ATOM 1582 O O . VAL B 1 54 ? -10.914 -11.75 -8.375 1 91.38 54 VAL B O 1
ATOM 1585 N N . ARG B 1 55 ? -11.594 -13.898 -8.273 1 94.38 55 ARG B N 1
ATOM 1586 C CA . ARG B 1 55 ? -10.336 -14.32 -7.664 1 94.38 55 ARG B CA 1
ATOM 1587 C C . ARG B 1 55 ? -9.242 -14.461 -8.711 1 94.38 55 ARG B C 1
ATOM 1589 O O . ARG B 1 55 ? -9.258 -15.406 -9.508 1 94.38 55 ARG B O 1
ATOM 1596 N N . ILE B 1 56 ? -8.344 -13.625 -8.727 1 95.62 56 ILE B N 1
ATOM 1597 C CA . ILE B 1 56 ? -7.312 -13.625 -9.758 1 95.62 56 ILE B CA 1
ATOM 1598 C C . ILE B 1 56 ? -6.207 -14.609 -9.375 1 95.62 56 ILE B C 1
ATOM 1600 O O . ILE B 1 56 ? -5.516 -15.141 -10.25 1 95.62 56 ILE B O 1
ATOM 1604 N N . VAL B 1 57 ? -5.93 -14.82 -8.125 1 97.5 57 VAL B N 1
ATOM 1605 C CA . VAL B 1 57 ? -5.051 -15.852 -7.59 1 97.5 57 VAL B CA 1
ATOM 1606 C C . VAL B 1 57 ? -5.762 -16.594 -6.461 1 97.5 57 VAL B C 1
ATOM 1608 O O . VAL B 1 57 ? -6.227 -15.984 -5.5 1 97.5 57 VAL B O 1
ATOM 1611 N N . ASP B 1 58 ? -5.871 -17.875 -6.496 1 96.94 58 ASP B N 1
ATOM 1612 C CA . ASP B 1 58 ? -6.613 -18.594 -5.465 1 96.94 58 ASP B CA 1
ATOM 1613 C C . ASP B 1 58 ? -5.953 -19.938 -5.145 1 96.94 58 ASP B C 1
ATOM 1615 O O . ASP B 1 58 ? -6.559 -20.797 -4.496 1 96.94 58 ASP B O 1
ATOM 1619 N N . THR B 1 59 ? -4.773 -20.094 -5.695 1 96.44 59 THR B N 1
ATOM 1620 C CA . THR B 1 59 ? -4.012 -21.297 -5.383 1 96.44 59 THR B CA 1
ATOM 1621 C C . THR B 1 59 ? -2.598 -20.953 -4.938 1 96.44 59 THR B C 1
ATOM 1623 O O . THR B 1 59 ? -2.084 -19.875 -5.273 1 96.44 59 THR B O 1
ATOM 1626 N N . GLY B 1 60 ? -2.023 -21.797 -4.199 1 96.94 60 GLY B N 1
ATOM 1627 C CA . GLY B 1 60 ? -0.621 -21.625 -3.854 1 96.94 60 GLY B CA 1
ATOM 1628 C C . GLY B 1 60 ? -0.354 -20.406 -2.998 1 96.94 60 GLY B C 1
ATOM 1629 O O . GLY B 1 60 ? 0.696 -19.781 -3.119 1 96.94 60 GLY B O 1
ATOM 1630 N N . LEU B 1 61 ? -1.314 -20.016 -2.254 1 97.44 61 LEU B N 1
ATOM 1631 C CA . LEU B 1 61 ? -1.188 -18.891 -1.333 1 97.44 61 LEU B CA 1
ATOM 1632 C C . LEU B 1 61 ? -1.296 -19.359 0.114 1 97.44 61 LEU B C 1
ATOM 1634 O O . LEU B 1 61 ? -1.939 -20.375 0.396 1 97.44 61 LEU B O 1
ATOM 1638 N N . ALA B 1 62 ? -0.615 -18.719 0.96 1 97.19 62 ALA B N 1
ATOM 1639 C CA . ALA B 1 62 ? -0.747 -18.984 2.389 1 97.19 62 ALA B CA 1
ATOM 1640 C C . ALA B 1 62 ? -1.125 -17.719 3.156 1 97.19 62 ALA B C 1
ATOM 1642 O O . ALA B 1 62 ? -2.213 -17.641 3.732 1 97.19 62 ALA B O 1
ATOM 1643 N N . GLN B 1 63 ? -0.279 -16.688 3.127 1 95.94 63 GLN B N 1
ATOM 1644 C CA . GLN B 1 63 ? -0.545 -15.422 3.795 1 95.94 63 GLN B CA 1
ATOM 1645 C C . GLN B 1 63 ? -0.095 -14.242 2.938 1 95.94 63 GLN B C 1
ATOM 1647 O O . GLN B 1 63 ? 0.888 -13.57 3.262 1 95.94 63 GLN B O 1
ATOM 1652 N N . PRO B 1 64 ? -0.819 -13.984 1.808 1 96.81 64 PRO B N 1
ATOM 1653 C CA . PRO B 1 64 ? -0.493 -12.781 1.042 1 96.81 64 PRO B CA 1
ATOM 1654 C C . PRO B 1 64 ? -0.741 -11.492 1.829 1 96.81 64 PRO B C 1
ATOM 1656 O O . PRO B 1 64 ? -1.888 -11.062 1.966 1 96.81 64 PRO B O 1
ATOM 1659 N N . ILE B 1 65 ? 0.3 -10.812 2.264 1 93.62 65 ILE B N 1
ATOM 1660 C CA . ILE B 1 65 ? 0.17 -9.781 3.289 1 93.62 65 ILE B CA 1
ATOM 1661 C C . ILE B 1 65 ? 0.323 -8.406 2.656 1 93.62 65 ILE B C 1
ATOM 1663 O O . ILE B 1 65 ? -0.016 -7.391 3.271 1 93.62 65 ILE B O 1
ATOM 1667 N N . SER B 1 66 ? 0.908 -8.305 1.466 1 94.75 66 SER B N 1
ATOM 1668 C CA . SER B 1 66 ? 1.047 -7.023 0.774 1 94.75 66 SER B CA 1
ATOM 1669 C C . SER B 1 66 ? 0.886 -7.191 -0.732 1 94.75 66 SER B C 1
ATOM 1671 O O . SER B 1 66 ? 1.137 -8.266 -1.273 1 94.75 66 SER B O 1
ATOM 1673 N N . ILE B 1 67 ? 0.434 -6.16 -1.381 1 95.19 67 ILE B N 1
ATOM 1674 C CA . ILE B 1 67 ? 0.24 -6.102 -2.826 1 95.19 67 ILE B CA 1
ATOM 1675 C C . ILE B 1 67 ? 0.831 -4.805 -3.375 1 95.19 67 ILE B C 1
ATOM 1677 O O . ILE B 1 67 ? 0.82 -3.775 -2.697 1 95.19 67 ILE B O 1
ATOM 1681 N N . ALA B 1 68 ? 1.375 -4.914 -4.523 1 93.81 68 ALA B N 1
ATOM 1682 C CA . ALA B 1 68 ? 1.869 -3.734 -5.227 1 93.81 68 ALA B CA 1
ATOM 1683 C C . ALA B 1 68 ? 1.672 -3.875 -6.734 1 93.81 68 ALA B C 1
ATOM 1685 O O . ALA B 1 68 ? 1.534 -4.988 -7.25 1 93.81 68 ALA B O 1
ATOM 1686 N N . PHE B 1 69 ? 1.646 -2.76 -7.398 1 90.44 69 PHE B N 1
ATOM 1687 C CA . PHE B 1 69 ? 1.505 -2.736 -8.852 1 90.44 69 PHE B CA 1
ATOM 1688 C C . PHE B 1 69 ? 2.723 -2.094 -9.5 1 90.44 69 PHE B C 1
ATOM 1690 O O . PHE B 1 69 ? 3.355 -1.214 -8.914 1 90.44 69 PHE B O 1
ATOM 1697 N N . ASP B 1 70 ? 2.947 -2.656 -10.664 1 79.06 70 ASP B N 1
ATOM 1698 C CA . ASP B 1 70 ? 3.902 -1.961 -11.516 1 79.06 70 ASP B CA 1
ATOM 1699 C C . ASP B 1 70 ? 3.256 -0.75 -12.188 1 79.06 70 ASP B C 1
ATOM 1701 O O . ASP B 1 70 ? 2.189 -0.867 -12.797 1 79.06 70 ASP B O 1
ATOM 1705 N N . ARG B 1 71 ? 3.605 0.357 -11.844 1 64.81 71 ARG B N 1
ATOM 1706 C CA . ARG B 1 71 ? 2.957 1.579 -12.305 1 64.81 71 ARG B CA 1
ATOM 1707 C C . ARG B 1 71 ? 3.229 1.817 -13.789 1 64.81 71 ARG B C 1
ATOM 1709 O O . ARG B 1 71 ? 2.77 2.809 -14.359 1 64.81 71 ARG B O 1
ATOM 1716 N N . ASP B 1 72 ? 3.992 0.852 -14.43 1 67.12 72 ASP B N 1
ATOM 1717 C CA . ASP B 1 72 ? 4.176 0.947 -15.875 1 67.12 72 ASP B CA 1
ATOM 1718 C C . ASP B 1 72 ? 2.889 0.594 -16.625 1 67.12 72 ASP B C 1
ATOM 1720 O O . ASP B 1 72 ? 2.406 -0.538 -16.531 1 67.12 72 ASP B O 1
ATOM 1724 N N . PRO B 1 73 ? 2.305 1.595 -17.219 1 64.81 73 PRO B N 1
ATOM 1725 C CA . PRO B 1 73 ? 1.042 1.333 -17.906 1 64.81 73 PRO B CA 1
ATOM 1726 C C . PRO B 1 73 ? 1.156 0.213 -18.938 1 64.81 73 PRO B C 1
ATOM 1728 O O . PRO B 1 73 ? 0.162 -0.447 -19.25 1 64.81 73 PRO B O 1
ATOM 1731 N N . GLU B 1 74 ? 2.334 0.082 -19.531 1 67.94 74 GLU B N 1
ATOM 1732 C CA . GLU B 1 74 ? 2.504 -0.893 -20.609 1 67.94 74 GLU B CA 1
ATOM 1733 C C . GLU B 1 74 ? 2.668 -2.303 -20.047 1 67.94 74 GLU B C 1
ATOM 1735 O O . GLU B 1 74 ? 2.33 -3.283 -20.719 1 67.94 74 GLU B O 1
ATOM 1740 N N . ASN B 1 75 ? 3.205 -2.439 -19.016 1 73.56 75 ASN B N 1
ATOM 1741 C CA . ASN B 1 75 ? 3.443 -3.738 -18.391 1 73.56 75 ASN B CA 1
ATOM 1742 C C . ASN B 1 75 ? 2.963 -3.768 -16.953 1 73.56 75 ASN B C 1
ATOM 1744 O O . ASN B 1 75 ? 3.762 -3.963 -16.031 1 73.56 75 ASN B O 1
ATOM 1748 N N . GLN B 1 76 ? 1.614 -3.773 -16.922 1 84.94 76 GLN B N 1
ATOM 1749 C CA . GLN B 1 76 ? 1.077 -3.715 -15.57 1 84.94 76 GLN B CA 1
ATOM 1750 C C . GLN B 1 76 ? 0.948 -5.109 -14.969 1 84.94 76 GLN B C 1
ATOM 1752 O O . GLN B 1 76 ? 0.376 -6.008 -15.594 1 84.94 76 GLN B O 1
ATOM 1757 N N . ARG B 1 77 ? 1.604 -5.348 -13.938 1 92.81 77 ARG B N 1
ATOM 1758 C CA . ARG B 1 77 ? 1.546 -6.605 -13.203 1 92.81 77 ARG B CA 1
ATOM 1759 C C . ARG B 1 77 ? 1.215 -6.359 -11.734 1 92.81 77 ARG B C 1
ATOM 1761 O O . ARG B 1 77 ? 1.406 -5.254 -11.227 1 92.81 77 ARG B O 1
ATOM 1768 N N . LEU B 1 78 ? 0.638 -7.395 -11.203 1 94.88 78 LEU B N 1
ATOM 1769 C CA . LEU B 1 78 ? 0.367 -7.406 -9.773 1 94.88 78 LEU B CA 1
ATOM 1770 C C . LEU B 1 78 ? 1.434 -8.195 -9.023 1 94.88 78 LEU B C 1
ATOM 1772 O O . LEU B 1 78 ? 1.824 -9.281 -9.453 1 94.88 78 LEU B O 1
ATOM 1776 N N . TYR B 1 79 ? 1.963 -7.648 -8.031 1 96.75 79 TYR B N 1
ATOM 1777 C CA . TYR B 1 79 ? 2.943 -8.305 -7.172 1 96.75 79 TYR B CA 1
ATOM 1778 C C . TYR B 1 79 ? 2.398 -8.492 -5.762 1 96.75 79 TYR B C 1
ATOM 1780 O O . TYR B 1 79 ? 1.628 -7.664 -5.273 1 96.75 79 TYR B O 1
ATOM 1788 N N . TRP B 1 80 ? 2.781 -9.602 -5.109 1 97.44 80 TRP B N 1
ATOM 1789 C CA . TRP B 1 80 ? 2.43 -9.75 -3.699 1 97.44 80 TRP B CA 1
ATOM 1790 C C . TRP B 1 80 ? 3.541 -10.461 -2.932 1 97.44 80 TRP B C 1
ATOM 1792 O O . TRP B 1 80 ? 4.348 -11.18 -3.521 1 97.44 80 TRP B O 1
ATOM 1802 N N . CYS B 1 81 ? 3.578 -10.188 -1.662 1 96.88 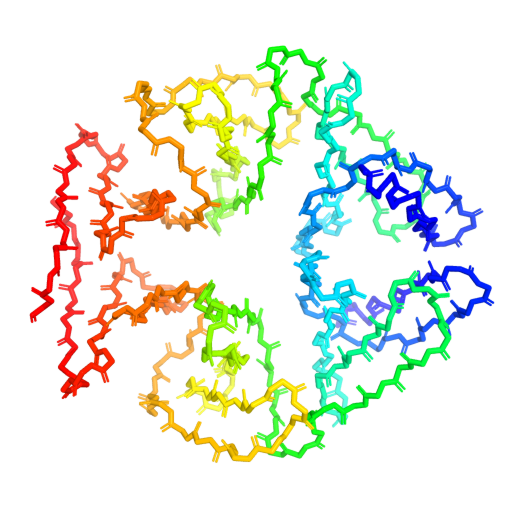81 CYS B N 1
ATOM 1803 C CA . CYS B 1 81 ? 4.414 -10.93 -0.722 1 96.88 81 CYS B CA 1
ATOM 1804 C C . CYS B 1 81 ? 3.58 -11.922 0.081 1 96.88 81 CYS B C 1
ATOM 1806 O O . CYS B 1 81 ? 2.539 -11.555 0.635 1 96.88 81 CYS B O 1
ATOM 1808 N N . ASP B 1 82 ? 4.027 -13.133 0.113 1 97.81 82 ASP B N 1
ATOM 1809 C CA . ASP B 1 82 ? 3.428 -14.125 0.999 1 97.81 82 ASP B CA 1
ATOM 1810 C C . ASP B 1 82 ? 4.309 -14.375 2.221 1 97.81 82 ASP B C 1
ATOM 1812 O O . ASP B 1 82 ? 5.387 -14.961 2.105 1 97.81 82 ASP B O 1
ATOM 1816 N N . LEU B 1 83 ? 3.805 -13.914 3.326 1 96.44 83 LEU B N 1
ATOM 1817 C CA . LEU B 1 83 ? 4.57 -13.961 4.566 1 96.44 83 LEU B CA 1
ATOM 1818 C C . LEU B 1 83 ? 4.969 -15.391 4.906 1 96.44 83 LEU B C 1
ATOM 1820 O O . LEU B 1 83 ? 6.137 -15.656 5.199 1 96.44 83 LEU B O 1
ATOM 1824 N N . HIS B 1 84 ? 4.07 -16.266 4.82 1 96.88 84 HIS B N 1
ATOM 1825 C CA . HIS B 1 84 ? 4.293 -17.641 5.262 1 96.88 84 HIS B CA 1
ATOM 1826 C C . HIS B 1 84 ? 5.133 -18.406 4.25 1 96.88 84 HIS B C 1
ATOM 1828 O O . HIS B 1 84 ? 6.039 -19.156 4.633 1 96.88 84 HIS B O 1
ATOM 1834 N N . LEU B 1 85 ? 4.836 -18.25 2.943 1 97.56 85 LEU B N 1
ATOM 1835 C CA . LEU B 1 85 ? 5.566 -18.984 1.913 1 97.56 85 LEU B CA 1
ATOM 1836 C C . LEU B 1 85 ? 6.961 -18.406 1.718 1 97.56 85 LEU B C 1
ATOM 1838 O O . LEU B 1 85 ? 7.832 -19.047 1.129 1 97.56 85 LEU B O 1
ATOM 1842 N N . GLY B 1 86 ? 7.105 -17.156 2.115 1 97.56 86 GLY B N 1
ATOM 1843 C CA . GLY B 1 86 ? 8.406 -16.516 1.971 1 97.56 86 GLY B CA 1
ATOM 1844 C C . GLY B 1 86 ? 8.781 -16.25 0.525 1 97.56 86 GLY B C 1
ATOM 1845 O O . GLY B 1 86 ? 9.883 -16.594 0.091 1 97.56 86 GLY B O 1
ATOM 1846 N N . ARG B 1 87 ? 7.859 -15.648 -0.184 1 97.38 87 ARG B N 1
ATOM 1847 C CA . ARG B 1 87 ? 8.18 -15.375 -1.582 1 97.38 87 ARG B CA 1
ATOM 1848 C C . ARG B 1 87 ? 7.422 -14.148 -2.084 1 97.38 87 ARG B C 1
ATOM 1850 O O . ARG B 1 87 ? 6.422 -13.742 -1.489 1 97.38 87 ARG B O 1
ATOM 1857 N N . ILE B 1 88 ? 7.938 -13.547 -3.043 1 97.75 88 ILE B N 1
ATOM 1858 C CA . ILE B 1 88 ? 7.301 -12.508 -3.84 1 97.75 88 ILE B CA 1
ATOM 1859 C C . ILE B 1 88 ? 6.953 -13.055 -5.223 1 97.75 88 ILE B C 1
ATOM 1861 O O . ILE B 1 88 ? 7.809 -13.617 -5.906 1 97.75 88 ILE B O 1
ATOM 1865 N N . GLU B 1 89 ? 5.68 -12.961 -5.531 1 97.94 89 GLU B N 1
ATOM 1866 C CA . GLU B 1 89 ? 5.211 -13.438 -6.828 1 97.94 89 GLU B CA 1
ATOM 1867 C C . GLU B 1 89 ? 4.484 -12.336 -7.594 1 97.94 89 GLU B C 1
ATOM 1869 O O . GLU B 1 89 ? 4.148 -11.297 -7.027 1 97.94 89 GLU B O 1
ATOM 1874 N N . SER B 1 90 ? 4.34 -12.57 -8.883 1 96.81 90 SER B N 1
ATOM 1875 C CA . SER B 1 90 ? 3.654 -11.609 -9.742 1 96.81 90 SER B CA 1
ATOM 1876 C C . SER B 1 90 ? 2.795 -12.32 -10.789 1 96.81 90 SER B C 1
ATOM 1878 O O . SER B 1 90 ? 3.088 -13.453 -11.18 1 96.81 90 SER B O 1
ATOM 1880 N N . VAL B 1 91 ? 1.746 -11.672 -11.125 1 96.38 91 VAL B N 1
ATOM 1881 C CA . VAL B 1 91 ? 0.862 -12.133 -12.188 1 96.38 91 VAL B CA 1
ATOM 1882 C C . VAL B 1 91 ? 0.49 -10.969 -13.094 1 96.38 91 VAL B C 1
ATOM 1884 O O . VAL B 1 91 ? 0.597 -9.805 -12.695 1 96.38 91 VAL B O 1
ATOM 1887 N N . ALA B 1 92 ? 0.052 -11.352 -14.305 1 94 92 ALA B N 1
ATOM 1888 C CA . ALA B 1 92 ? -0.575 -10.328 -15.141 1 94 92 ALA B CA 1
ATOM 1889 C C . ALA B 1 92 ? -1.893 -9.859 -14.531 1 94 92 ALA B C 1
ATOM 1891 O O . ALA B 1 92 ? -2.436 -10.508 -13.633 1 94 92 ALA B O 1
ATOM 1892 N N . MET B 1 93 ? -2.432 -8.75 -14.984 1 89.69 93 MET B N 1
ATOM 1893 C CA . MET B 1 93 ? -3.627 -8.141 -14.406 1 89.69 93 MET B CA 1
ATOM 1894 C C . MET B 1 93 ? -4.828 -9.07 -14.539 1 89.69 93 MET B C 1
ATOM 1896 O O . MET B 1 93 ? -5.789 -8.961 -13.773 1 89.69 93 MET B O 1
ATOM 1900 N N . ASP B 1 94 ? -4.73 -10.031 -15.398 1 87.94 94 ASP B N 1
ATOM 1901 C CA . ASP B 1 94 ? -5.836 -10.969 -15.594 1 87.94 94 ASP B CA 1
ATOM 1902 C C . ASP B 1 94 ? -5.609 -12.258 -14.812 1 87.94 94 ASP B C 1
ATOM 1904 O O . ASP B 1 94 ? -6.402 -13.195 -14.922 1 87.94 94 ASP B O 1
ATOM 1908 N N . GLY B 1 95 ? -4.516 -12.297 -14.117 1 92.94 95 GLY B N 1
ATOM 1909 C CA . GLY B 1 95 ? -4.219 -13.461 -13.297 1 92.94 95 GLY B CA 1
ATOM 1910 C C . GLY B 1 95 ? -3.361 -14.492 -14.016 1 92.94 95 GLY B C 1
ATOM 1911 O O . GLY B 1 95 ? -2.941 -15.484 -13.414 1 92.94 95 GLY B O 1
ATOM 1912 N N . SER B 1 96 ? -3.055 -14.203 -15.258 1 94.44 96 SER B N 1
ATOM 1913 C CA . SER B 1 96 ? -2.232 -15.141 -16.016 1 94.44 96 SER B CA 1
ATOM 1914 C C . SER B 1 96 ? -0.748 -14.859 -15.82 1 94.44 96 SER B C 1
ATOM 1916 O O . SER B 1 96 ? -0.378 -13.906 -15.133 1 94.44 96 SER B O 1
ATOM 1918 N N . ASP B 1 97 ? 0.133 -15.789 -16.312 1 95.81 97 ASP B N 1
ATOM 1919 C CA . ASP B 1 97 ? 1.582 -15.625 -16.359 1 95.81 97 ASP B CA 1
ATOM 1920 C C . ASP B 1 97 ? 2.164 -15.422 -14.969 1 95.81 97 ASP B C 1
ATOM 1922 O O . ASP B 1 97 ? 2.898 -14.461 -14.734 1 95.81 97 ASP B O 1
ATOM 1926 N N . ARG B 1 98 ? 1.767 -16.266 -14.047 1 96.88 98 ARG B N 1
ATOM 1927 C CA . ARG B 1 98 ? 2.26 -16.203 -12.672 1 96.88 98 ARG B CA 1
ATOM 1928 C C . ARG B 1 98 ? 3.725 -16.625 -12.602 1 96.88 98 ARG B C 1
ATOM 1930 O O . ARG B 1 98 ? 4.121 -17.609 -13.219 1 96.88 98 ARG B O 1
ATOM 1937 N N . HIS B 1 99 ? 4.598 -15.812 -11.898 1 95.19 99 HIS B N 1
ATOM 1938 C CA . HIS B 1 99 ? 6.016 -16.109 -11.727 1 95.19 99 HIS B CA 1
ATOM 1939 C C . HIS B 1 99 ? 6.465 -15.82 -10.297 1 95.19 99 HIS B C 1
ATOM 1941 O O . HIS B 1 99 ? 5.961 -14.898 -9.648 1 95.19 99 HIS B O 1
ATOM 1947 N N . ILE B 1 100 ? 7.348 -16.641 -9.922 1 96.31 100 ILE B N 1
ATOM 1948 C CA . ILE B 1 100 ? 8.039 -16.344 -8.672 1 96.31 100 ILE B CA 1
ATOM 1949 C C . ILE B 1 100 ? 9.164 -15.352 -8.922 1 96.31 100 ILE B C 1
ATOM 1951 O O . ILE B 1 100 ? 10.031 -15.586 -9.766 1 96.31 100 ILE B O 1
ATOM 1955 N N . ILE B 1 101 ? 9.156 -14.258 -8.273 1 95.56 101 ILE B N 1
ATOM 1956 C CA . ILE B 1 101 ? 10.164 -13.219 -8.445 1 95.56 101 ILE B CA 1
ATOM 1957 C C . ILE B 1 101 ? 11.305 -13.43 -7.457 1 95.56 101 ILE B C 1
ATOM 1959 O O . ILE B 1 101 ? 12.477 -13.367 -7.828 1 95.56 101 ILE B O 1
ATOM 1963 N N . GLN B 1 102 ? 11 -13.531 -6.195 1 96.31 102 GLN B N 1
ATOM 1964 C CA . GLN B 1 102 ? 11.922 -13.844 -5.109 1 96.31 102 GLN B CA 1
ATOM 1965 C C . GLN B 1 102 ? 11.414 -15.023 -4.281 1 96.31 102 GLN B C 1
ATOM 1967 O O . GLN B 1 102 ? 10.211 -15.156 -4.055 1 96.31 102 GLN B O 1
ATOM 1972 N N . ASP B 1 103 ? 12.336 -15.844 -3.844 1 96.12 103 ASP B N 1
ATOM 1973 C CA . ASP B 1 103 ? 11.984 -17.016 -3.061 1 96.12 103 ASP B CA 1
ATOM 1974 C C . ASP B 1 103 ? 12.867 -17.156 -1.823 1 96.12 103 ASP B C 1
ATOM 1976 O O . ASP B 1 103 ? 13.852 -16.422 -1.678 1 96.12 103 ASP B O 1
ATOM 1980 N N . LEU B 1 104 ? 12.383 -18 -0.952 1 96.62 104 LEU B N 1
ATOM 1981 C CA . LEU B 1 104 ? 13.141 -18.344 0.243 1 96.62 104 LEU B CA 1
ATOM 1982 C C . LEU B 1 104 ? 13.422 -17.109 1.086 1 96.62 104 LEU B C 1
ATOM 1984 O O . LEU B 1 104 ? 14.547 -16.922 1.573 1 96.62 104 LEU B O 1
ATOM 1988 N N . LEU B 1 105 ? 12.523 -16.203 1.129 1 95.94 105 LEU B N 1
ATOM 1989 C CA . LEU B 1 105 ? 12.656 -15 1.944 1 95.94 105 LEU B CA 1
ATOM 1990 C C . LEU B 1 105 ? 12.188 -15.258 3.373 1 95.94 105 LEU B C 1
ATOM 1992 O O . LEU B 1 105 ? 11.281 -16.062 3.596 1 95.94 105 LEU B O 1
ATOM 1996 N N . LEU B 1 106 ? 12.883 -14.594 4.258 1 95.19 106 LEU B N 1
ATOM 1997 C CA . LEU B 1 106 ? 12.461 -14.695 5.652 1 95.19 106 LEU B CA 1
ATOM 1998 C C . LEU B 1 106 ? 11.312 -13.727 5.945 1 95.19 106 LEU B C 1
ATOM 2000 O O . LEU B 1 106 ? 11.547 -12.57 6.309 1 95.19 106 LEU B O 1
ATOM 2004 N N . GLU B 1 107 ? 10.031 -14.102 5.832 1 95.12 107 GLU B N 1
ATOM 2005 C CA . GLU B 1 107 ? 8.805 -13.398 6.195 1 95.12 107 GLU B CA 1
ATOM 2006 C C . GLU B 1 107 ? 8.766 -12.008 5.574 1 95.12 107 GLU B C 1
ATOM 2008 O O . GLU B 1 107 ? 8.758 -11 6.289 1 95.12 107 GLU B O 1
ATOM 2013 N N . PRO B 1 108 ? 8.711 -11.906 4.242 1 96.06 108 PRO B N 1
ATOM 2014 C CA . PRO B 1 108 ? 8.539 -10.594 3.613 1 96.06 108 PRO B CA 1
ATOM 2015 C C . PRO B 1 108 ? 7.199 -9.945 3.945 1 96.06 108 PRO B C 1
ATOM 2017 O O . PRO B 1 108 ? 6.164 -10.625 3.938 1 96.06 108 PRO B O 1
ATOM 2020 N N . VAL B 1 109 ? 7.203 -8.633 4.199 1 91.81 109 VAL B N 1
ATOM 2021 C CA . VAL B 1 109 ? 5.977 -8.039 4.727 1 91.81 109 VAL B CA 1
ATOM 2022 C C . VAL B 1 109 ? 5.559 -6.852 3.865 1 91.81 109 VAL B C 1
ATOM 2024 O O . VAL B 1 109 ? 4.367 -6.637 3.625 1 91.81 109 VAL B O 1
ATOM 2027 N N . SER B 1 110 ? 6.48 -5.969 3.484 1 92.56 110 SER B N 1
ATOM 2028 C CA . SER B 1 110 ? 6.156 -4.777 2.705 1 92.56 110 SER B CA 1
ATOM 2029 C C . SER B 1 110 ? 6.758 -4.852 1.307 1 92.56 110 SER B C 1
ATOM 2031 O O . SER B 1 110 ? 7.824 -5.441 1.115 1 92.56 110 SER B O 1
ATOM 2033 N N . LEU B 1 111 ? 6.074 -4.258 0.428 1 94.75 111 LEU B N 1
ATOM 2034 C CA . LEU B 1 111 ? 6.469 -4.371 -0.972 1 94.75 111 LEU B CA 1
ATOM 2035 C C . LEU B 1 111 ? 6.25 -3.051 -1.706 1 94.75 111 LEU B C 1
ATOM 2037 O O . LEU B 1 111 ? 5.223 -2.395 -1.518 1 94.75 111 LEU B O 1
ATOM 2041 N N . LEU B 1 112 ? 7.188 -2.609 -2.402 1 93.44 112 LEU B N 1
ATOM 2042 C CA . LEU B 1 112 ? 7.117 -1.497 -3.342 1 93.44 112 LEU B CA 1
ATOM 2043 C C . LEU B 1 112 ? 7.746 -1.872 -4.68 1 93.44 112 LEU B C 1
ATOM 2045 O O . LEU B 1 112 ? 8.812 -2.492 -4.715 1 93.44 112 LEU B O 1
ATOM 2049 N N . VAL B 1 113 ? 7.055 -1.556 -5.758 1 92.25 113 VAL B N 1
ATOM 2050 C CA . VAL B 1 113 ? 7.535 -1.945 -7.078 1 92.25 113 VAL B CA 1
ATOM 2051 C C . VAL B 1 113 ? 7.605 -0.72 -7.984 1 92.25 113 VAL B C 1
ATOM 2053 O O . VAL B 1 113 ? 6.664 0.074 -8.039 1 92.25 113 VAL B O 1
ATOM 2056 N N . THR B 1 114 ? 8.758 -0.524 -8.57 1 89.31 114 THR B N 1
ATOM 2057 C CA . THR B 1 114 ? 8.914 0.484 -9.617 1 89.31 114 THR B CA 1
ATOM 2058 C C . THR B 1 114 ? 9.109 -0.173 -10.977 1 89.31 114 THR B C 1
ATOM 2060 O O . THR B 1 114 ? 9.008 -1.395 -11.102 1 89.31 114 THR B O 1
ATOM 2063 N N . HIS B 1 115 ? 9.383 0.655 -11.922 1 86.81 115 HIS B N 1
ATOM 2064 C CA . HIS B 1 115 ? 9.609 0.124 -13.266 1 86.81 115 HIS B CA 1
ATOM 2065 C C . HIS B 1 115 ? 10.859 -0.742 -13.312 1 86.81 115 HIS B C 1
ATOM 2067 O O . HIS B 1 115 ? 10.945 -1.674 -14.117 1 86.81 115 HIS B O 1
ATOM 2073 N N . VAL B 1 116 ? 11.812 -0.49 -12.375 1 87.81 116 VAL B N 1
ATOM 2074 C CA . VAL B 1 116 ? 13.109 -1.15 -12.523 1 87.81 116 VAL B CA 1
ATOM 2075 C C . VAL B 1 116 ? 13.453 -1.898 -11.242 1 87.81 116 VAL B C 1
ATOM 2077 O O . VAL B 1 116 ? 14.352 -2.746 -11.234 1 87.81 116 VAL B O 1
ATOM 2080 N N . HIS B 1 117 ? 12.688 -1.596 -10.125 1 91.56 117 HIS B N 1
ATOM 2081 C CA . HIS B 1 117 ? 13.094 -2.172 -8.852 1 91.56 117 HIS B CA 1
ATOM 2082 C C . HIS B 1 117 ? 11.93 -2.854 -8.148 1 91.56 117 HIS B C 1
ATOM 2084 O O . HIS B 1 117 ? 10.773 -2.473 -8.352 1 91.56 117 HIS B O 1
ATOM 2090 N N . ILE B 1 118 ? 12.258 -3.812 -7.402 1 93.94 118 ILE B N 1
ATOM 2091 C CA . ILE B 1 118 ? 11.383 -4.406 -6.398 1 93.94 118 ILE B CA 1
ATOM 2092 C C . ILE B 1 118 ? 12 -4.238 -5.012 1 93.94 118 ILE B C 1
ATOM 2094 O O . ILE B 1 118 ? 13.148 -4.625 -4.785 1 93.94 118 ILE B O 1
ATOM 2098 N N . ILE B 1 119 ? 11.289 -3.648 -4.168 1 94.81 119 ILE B N 1
ATOM 2099 C CA . ILE B 1 119 ? 11.766 -3.363 -2.82 1 94.81 119 ILE B CA 1
ATOM 2100 C C . ILE B 1 119 ? 10.883 -4.07 -1.799 1 94.81 119 ILE B C 1
ATOM 2102 O O . ILE B 1 119 ? 9.656 -4.062 -1.924 1 94.81 119 ILE B O 1
ATOM 2106 N N . TRP B 1 120 ? 11.492 -4.73 -0.842 1 95.56 120 TRP B N 1
ATOM 2107 C CA . TRP B 1 120 ? 10.68 -5.355 0.197 1 95.56 120 TRP B CA 1
ATOM 2108 C C . TRP B 1 120 ? 11.398 -5.324 1.542 1 95.56 120 TRP B C 1
ATOM 2110 O O . TRP B 1 120 ? 12.586 -5.008 1.61 1 95.56 120 TRP B O 1
ATOM 2120 N N . THR B 1 121 ? 10.672 -5.48 2.586 1 93 121 THR B N 1
ATOM 2121 C CA . THR B 1 121 ? 11.211 -5.625 3.936 1 93 121 THR B CA 1
ATOM 2122 C C . THR B 1 121 ? 10.828 -6.977 4.527 1 93 121 THR B C 1
ATOM 2124 O O . THR B 1 121 ? 9.938 -7.66 4.008 1 93 121 THR B O 1
ATOM 2127 N N . GLN B 1 122 ? 11.562 -7.387 5.457 1 92.75 122 GLN B N 1
ATOM 2128 C CA . GLN B 1 122 ? 11.281 -8.633 6.156 1 92.75 122 GLN B CA 1
ATOM 2129 C C . GLN B 1 122 ? 10.969 -8.383 7.629 1 92.75 122 GLN B C 1
ATOM 2131 O O . GLN B 1 122 ? 11.547 -7.488 8.25 1 92.75 122 GLN B O 1
ATOM 2136 N N . ARG B 1 123 ? 10 -9.164 8.047 1 89.06 123 ARG B N 1
ATOM 2137 C CA . ARG B 1 123 ? 9.531 -8.984 9.422 1 89.06 123 ARG B CA 1
ATOM 2138 C C . ARG B 1 123 ? 10.695 -9.016 10.406 1 89.06 123 ARG B C 1
ATOM 2140 O O . ARG B 1 123 ? 11.562 -9.883 10.32 1 89.06 123 ARG B O 1
ATOM 2147 N N . ASN B 1 124 ? 10.742 -8.047 11.305 1 83.81 124 ASN B N 1
ATOM 2148 C CA . ASN B 1 124 ? 11.672 -7.957 12.422 1 83.81 124 ASN B CA 1
ATOM 2149 C C . ASN B 1 124 ? 13.094 -7.668 11.945 1 83.81 124 ASN B C 1
ATOM 2151 O O . ASN B 1 124 ? 14.062 -7.922 12.664 1 83.81 124 ASN B O 1
ATOM 2155 N N . LEU B 1 125 ? 13.258 -7.402 10.672 1 84.38 125 LEU B N 1
ATOM 2156 C CA . LEU B 1 125 ? 14.547 -6.945 10.164 1 84.38 125 LEU B CA 1
ATOM 2157 C C . LEU B 1 125 ? 14.5 -5.461 9.812 1 84.38 125 LEU B C 1
ATOM 2159 O O . LEU B 1 125 ? 13.477 -4.965 9.344 1 84.38 125 LEU B O 1
ATOM 2163 N N . ASN B 1 126 ? 15.477 -4.789 10.086 1 79.75 126 ASN B N 1
ATOM 2164 C CA . ASN B 1 126 ? 15.555 -3.365 9.781 1 79.75 126 ASN B CA 1
ATOM 2165 C C . ASN B 1 126 ? 16.234 -3.111 8.438 1 79.75 126 ASN B C 1
ATOM 2167 O O . ASN B 1 126 ? 16.547 -1.97 8.102 1 79.75 126 ASN B O 1
ATOM 2171 N N . ASN B 1 127 ? 16.328 -4.195 7.68 1 86.81 127 ASN B N 1
ATOM 2172 C CA . ASN B 1 127 ? 16.984 -4.066 6.387 1 86.81 127 ASN B CA 1
ATOM 2173 C C . ASN B 1 127 ? 15.969 -3.863 5.262 1 86.81 127 ASN B C 1
ATOM 2175 O O . ASN B 1 127 ? 14.859 -4.383 5.324 1 86.81 127 ASN B O 1
ATOM 2179 N N . LEU B 1 128 ? 16.469 -3.092 4.41 1 91.19 128 LEU B N 1
ATOM 2180 C CA . LEU B 1 128 ? 15.734 -2.914 3.164 1 91.19 128 LEU B CA 1
ATOM 2181 C C . LEU B 1 128 ? 16.375 -3.732 2.041 1 91.19 128 LEU B C 1
ATOM 2183 O O . LEU B 1 128 ? 17.578 -3.689 1.844 1 91.19 128 LEU B O 1
ATOM 2187 N N . PHE B 1 129 ? 15.531 -4.504 1.366 1 94.06 129 PHE B N 1
ATOM 2188 C CA . PHE B 1 129 ? 16.016 -5.297 0.245 1 94.06 129 PHE B CA 1
ATOM 2189 C C . PHE B 1 129 ? 15.57 -4.695 -1.081 1 94.06 129 PHE B C 1
ATOM 2191 O O . PHE B 1 129 ? 14.391 -4.359 -1.248 1 94.06 129 PHE B O 1
ATOM 2198 N N . ILE B 1 130 ? 16.5 -4.551 -2.037 1 93.44 130 ILE B N 1
ATOM 2199 C CA . ILE B 1 130 ? 16.219 -3.971 -3.344 1 93.44 130 ILE B CA 1
ATOM 2200 C C . ILE B 1 130 ? 16.719 -4.898 -4.441 1 93.44 130 ILE B C 1
ATOM 2202 O O . ILE B 1 130 ? 17.891 -5.281 -4.445 1 93.44 130 ILE B O 1
ATOM 2206 N N . SER B 1 131 ? 15.852 -5.27 -5.273 1 93.81 131 SER B N 1
ATOM 2207 C CA . SER B 1 131 ? 16.234 -6.102 -6.41 1 93.81 131 SER B CA 1
ATOM 2208 C C . SER B 1 131 ? 15.953 -5.391 -7.73 1 93.81 131 SER B C 1
ATOM 2210 O O . SER B 1 131 ? 14.938 -4.707 -7.875 1 93.81 131 SER B O 1
ATOM 2212 N N . SER B 1 132 ? 16.859 -5.605 -8.719 1 91 132 SER B N 1
ATOM 2213 C CA . SER B 1 132 ? 16.641 -5.082 -10.062 1 91 132 SER B CA 1
ATOM 2214 C C . SER B 1 132 ? 15.797 -6.039 -10.906 1 91 132 SER B C 1
ATOM 2216 O O . SER B 1 132 ? 16.047 -7.246 -10.914 1 91 132 SER B O 1
ATOM 2218 N N . LYS B 1 133 ? 14.836 -5.488 -11.562 1 87.75 133 LYS B N 1
ATOM 2219 C CA . LYS B 1 133 ? 13.992 -6.316 -12.43 1 87.75 133 LYS B CA 1
ATOM 2220 C C . LYS B 1 133 ? 14.758 -6.754 -13.68 1 87.75 133 LYS B C 1
ATOM 2222 O O . LYS B 1 133 ? 14.344 -7.695 -14.359 1 87.75 133 LYS B O 1
ATOM 2227 N N . MET B 1 134 ? 15.789 -6.031 -13.938 1 84.38 134 MET B N 1
ATOM 2228 C CA . MET B 1 134 ? 16.547 -6.297 -15.156 1 84.38 134 MET B CA 1
ATOM 2229 C C . MET B 1 134 ? 17.406 -7.547 -14.992 1 84.38 134 MET B C 1
ATOM 2231 O O . MET B 1 134 ? 17.422 -8.414 -15.867 1 84.38 134 MET B O 1
ATOM 2235 N N . ASP B 1 135 ? 18.156 -7.676 -13.883 1 85.44 135 ASP B N 1
ATOM 2236 C CA . ASP B 1 135 ? 19.078 -8.797 -13.734 1 85.44 135 ASP B CA 1
ATOM 2237 C C . ASP B 1 135 ? 18.812 -9.547 -12.43 1 85.44 135 ASP B C 1
ATOM 2239 O O . ASP B 1 135 ? 19.562 -10.461 -12.07 1 85.44 135 ASP B O 1
ATOM 2243 N N . ASN B 1 136 ? 17.828 -9.188 -11.656 1 82.19 136 ASN B N 1
ATOM 2244 C CA . ASN B 1 136 ? 17.438 -9.82 -10.398 1 82.19 136 ASN B CA 1
ATOM 2245 C C . ASN B 1 136 ? 18.547 -9.719 -9.352 1 82.19 136 ASN B C 1
ATOM 2247 O O . ASN B 1 136 ? 18.578 -10.508 -8.406 1 82.19 136 ASN B O 1
ATOM 2251 N N . SER B 1 137 ? 19.484 -8.797 -9.633 1 89 137 SER B N 1
ATOM 2252 C CA . SER B 1 137 ? 20.469 -8.547 -8.594 1 89 137 SER B CA 1
ATOM 2253 C C . SER B 1 137 ? 19.828 -7.875 -7.379 1 89 137 SER B C 1
ATOM 2255 O O . SER B 1 137 ? 18.969 -7.012 -7.523 1 89 137 SER B O 1
ATOM 2257 N N . THR B 1 138 ? 20.188 -8.359 -6.207 1 89.81 138 THR B N 1
ATOM 2258 C CA . THR B 1 138 ? 19.578 -7.863 -4.98 1 89.81 138 THR B CA 1
ATOM 2259 C C . THR B 1 138 ? 20.625 -7.262 -4.051 1 89.81 138 THR B C 1
ATOM 2261 O O . THR B 1 138 ? 21.703 -7.836 -3.871 1 89.81 138 THR B O 1
ATOM 2264 N N . ILE B 1 139 ? 20.359 -6.113 -3.592 1 89.06 139 ILE B N 1
ATOM 2265 C CA . ILE B 1 139 ? 21.203 -5.504 -2.58 1 89.06 139 ILE B CA 1
ATOM 2266 C C . ILE B 1 139 ? 20.406 -5.277 -1.298 1 89.06 139 ILE B C 1
ATOM 2268 O O . ILE B 1 139 ? 19.172 -5.309 -1.311 1 89.06 139 ILE B O 1
ATOM 2272 N N . GLN B 1 140 ? 21.141 -5.176 -0.244 1 87.88 140 GLN B N 1
ATOM 2273 C CA . GLN B 1 140 ? 20.531 -4.883 1.054 1 87.88 140 GLN B CA 1
ATOM 2274 C C . GLN B 1 140 ? 21.031 -3.541 1.594 1 87.88 140 GLN B C 1
ATOM 2276 O O . GLN B 1 140 ? 22.203 -3.219 1.483 1 87.88 140 GLN B O 1
ATOM 2281 N N . ILE B 1 141 ? 20.094 -2.77 1.997 1 82.62 141 ILE B N 1
ATOM 2282 C CA . ILE B 1 141 ? 20.453 -1.502 2.619 1 82.62 141 ILE B CA 1
ATOM 2283 C C . ILE B 1 141 ? 20.141 -1.558 4.117 1 82.62 141 ILE B C 1
ATOM 2285 O O . ILE B 1 141 ? 18.984 -1.687 4.516 1 82.62 141 ILE B O 1
ATOM 2289 N N . LYS B 1 142 ? 21.156 -1.796 4.824 1 71.56 142 LYS B N 1
ATOM 2290 C CA . LYS B 1 142 ? 21 -1.748 6.277 1 71.56 142 LYS B CA 1
ATOM 2291 C C . LYS B 1 142 ? 20.875 -0.309 6.77 1 71.56 142 LYS B C 1
ATOM 2293 O O . LYS B 1 142 ? 20.797 0.623 5.965 1 71.56 142 LYS B O 1
ATOM 2298 N N . ARG B 1 143 ? 21.5 0.107 7.871 1 60.22 143 ARG B N 1
ATOM 2299 C CA . ARG B 1 143 ? 21.562 1.454 8.43 1 60.22 143 ARG B CA 1
ATOM 2300 C C . ARG B 1 143 ? 22.297 2.402 7.496 1 60.22 143 ARG B C 1
ATOM 2302 O O . ARG B 1 143 ? 23.344 2.053 6.953 1 60.22 143 ARG B O 1
ATOM 2309 N N . LEU B 1 144 ? 21.391 3.344 6.77 1 47.41 144 LEU B N 1
ATOM 2310 C CA . LEU B 1 144 ? 22.203 4.328 6.055 1 47.41 144 LEU B CA 1
ATOM 2311 C C . LEU B 1 144 ? 23.266 4.93 6.973 1 47.41 144 LEU B C 1
ATOM 2313 O O . LEU B 1 144 ? 23.031 5.082 8.172 1 47.41 144 LEU B O 1
#

Organism: Cherax quadricarinatus (NCBI:txid27406)

Radius of gyration: 17.77 Å; Cα contacts (8 Å, |Δi|>4): 773; chains: 2; bounding box: 47×43×40 Å